Protein AF-A0A1Z5LDI5-F1 (afdb_monomer_lite)

Organism: Ornithodoros moubata (NCBI:txid6938)

InterPro domains:
  IPR000851 Small ribosomal subunit protein uS5 [PTHR13718] (1-140)
  IPR005324 Small ribosomal subunit protein uS5, C-terminal [PF03719] (77-150)
  IPR005711 Small ribosomal subunit protein uS5, eukaryota_archaea [TIGR01020] (2-152)
  IPR013810 Small ribosomal subunit protein uS5, N-terminal [PF00333] (1-57)
  IPR013810 Small ribosomal subunit protein uS5, N-terminal [PS50881] (1-56)
  IPR014721 Small ribosomal subunit protein uS5 domain 2-type fold, subgroup [G3DSA:3.30.230.10] (56-149)
  IPR018192 Small ribosomal subunit protein uS5, N-terminal, conserved site [PS00585] (10-42)
  IPR020568 Ribosomal protein uS5 domain 2-type superfamily [SSF54211] (69-149)

Foldseek 3Di:
DKDWDADPVGIQIKDKDWDWAADLAFKIFIFIAIDRDPVVNVVRRVVRRVVRIAGFDFAAPDDGPDDRAAQNAWFWFFFDFKIKTKHTDHPPQADQDDPLLSVRCSRRNRGDIDMDMDGDVVPSVRVNRRSVRRRNCSVVDDDPVNPDDDDDDDDPCRVCVVVVVVVVVVVVVVVVVVVVVVVPQDDPDDDDDDDDDDPDDDDDDDDDDDDDDDDDDDDDDDDDDDD

Sequence (227 aa):
MPVQKQTRAGQRTRFKAFVAIGDFNGHVGLGVKCSKEVATAIRGAIILAKLSVIPVRRGYWGNKIGKPHTVPCKVTGKCGSVLVRLIPAPRGTGIVSAPVPKKLLHMAGIEDCYTSARGSTCTLGNFAKATYLAIQQTYSYLTPDLWKERELIKSPYQEFTDYLMNAHRRATWLLGQQDRQASHCAVQGDRLVWLRWTRRFSWRFRTCPRSWTGPSSWSRQGTWQGS

pLDDT: mean 80.86, std 25.62, range [23.88, 98.19]

Radius of gyration: 31.7 Å; chains: 1; bounding box: 55×49×100 Å

Secondary structure (DSSP, 8-state):
-EEEEEETTEEEEEEEEEEEEE-SSSEEEEEEEEESSHHHHHHHHHHHHHHTEEE---B-SSS--SS--B-SS-EEEEETTEEEEEEE--TT--EES-HHHHHHHHHTT---EEEEEES-TT-HHHHHHHHHHHHHHHHHS--GGG-S----PPPHHHHTHHHHHHHHHHHHHHHHHHHHHHS-----SS-------------------------------------

Structure (mmCIF, N/CA/C/O backbone):
data_AF-A0A1Z5LDI5-F1
#
_entry.id   AF-A0A1Z5LDI5-F1
#
loop_
_atom_site.group_PDB
_atom_site.id
_atom_site.type_symbol
_atom_site.label_atom_id
_atom_site.label_alt_id
_atom_site.label_comp_id
_atom_site.label_asym_id
_atom_site.label_entity_id
_atom_site.label_seq_id
_atom_site.pdbx_PDB_ins_code
_atom_site.Cartn_x
_atom_site.Cartn_y
_atom_site.Cartn_z
_atom_site.occupancy
_atom_site.B_iso_or_equiv
_atom_site.auth_seq_id
_atom_site.auth_comp_id
_atom_site.auth_asym_id
_atom_site.auth_atom_id
_atom_site.pdbx_PDB_model_num
ATOM 1 N N . MET A 1 1 ? 13.748 1.366 -11.896 1.00 90.81 1 MET A N 1
ATOM 2 C CA . MET A 1 1 ? 15.098 0.781 -12.041 1.00 90.81 1 MET A CA 1
ATOM 3 C C . MET A 1 1 ? 15.253 0.148 -13.416 1.00 90.81 1 MET A C 1
ATOM 5 O O . MET A 1 1 ? 14.346 -0.585 -13.818 1.00 90.81 1 MET A O 1
ATOM 9 N N . PRO A 1 2 ? 16.335 0.443 -14.154 1.00 94.75 2 PRO A N 1
ATOM 10 C CA . PRO A 1 2 ? 16.662 -0.285 -15.373 1.00 94.75 2 PRO A CA 1
ATOM 11 C C . PRO A 1 2 ? 17.075 -1.720 -15.017 1.00 94.75 2 PRO A C 1
ATOM 13 O O . PRO A 1 2 ? 17.753 -1.954 -14.022 1.00 94.75 2 PRO A O 1
ATOM 16 N N . VAL A 1 3 ? 16.629 -2.686 -15.808 1.00 96.25 3 VAL A N 1
ATOM 17 C CA . VAL A 1 3 ? 16.997 -4.101 -15.705 1.00 96.25 3 VAL A CA 1
ATOM 18 C C . VAL A 1 3 ? 17.483 -4.528 -17.081 1.00 96.25 3 VAL A C 1
ATOM 20 O O . VAL A 1 3 ? 16.794 -4.285 -18.075 1.00 96.25 3 VAL A O 1
ATOM 23 N N . GLN A 1 4 ? 18.657 -5.147 -17.147 1.00 96.44 4 GLN A N 1
ATOM 24 C CA . GLN A 1 4 ? 19.299 -5.525 -18.405 1.00 96.44 4 GLN A CA 1
ATOM 25 C C . GLN A 1 4 ? 19.389 -7.047 -18.515 1.00 96.44 4 GLN A C 1
ATOM 27 O O . GLN A 1 4 ? 19.572 -7.737 -17.513 1.00 96.44 4 GLN A O 1
ATOM 32 N N . LYS A 1 5 ? 19.210 -7.573 -19.728 1.00 96.31 5 LYS A N 1
ATOM 33 C CA . LYS A 1 5 ? 19.445 -8.981 -20.058 1.00 96.31 5 LYS A CA 1
ATOM 34 C C . LYS A 1 5 ? 20.444 -9.048 -21.207 1.00 96.31 5 LYS A C 1
ATOM 36 O O . LYS A 1 5 ? 20.165 -8.493 -22.270 1.00 96.31 5 LYS A O 1
ATOM 41 N N . GLN A 1 6 ? 21.530 -9.792 -21.014 1.00 97.25 6 GLN A N 1
ATOM 42 C CA . GLN A 1 6 ? 22.513 -10.026 -22.066 1.00 97.25 6 GLN A CA 1
ATOM 43 C C . GLN A 1 6 ? 21.947 -10.964 -23.140 1.00 97.25 6 GLN A C 1
ATOM 45 O O . GLN A 1 6 ? 21.305 -11.973 -22.835 1.00 97.25 6 GLN A O 1
ATOM 50 N N . THR A 1 7 ? 22.163 -10.612 -24.405 1.00 96.88 7 THR A N 1
ATOM 51 C CA . THR A 1 7 ? 21.794 -11.412 -25.580 1.00 96.88 7 THR A CA 1
ATOM 52 C C . THR A 1 7 ? 22.981 -11.521 -26.538 1.00 96.88 7 THR A C 1
ATOM 54 O O . THR A 1 7 ? 23.971 -10.813 -26.372 1.00 96.88 7 THR A O 1
ATOM 57 N N . ARG A 1 8 ? 22.888 -12.386 -27.561 1.00 96.06 8 ARG A N 1
ATOM 58 C CA . ARG A 1 8 ? 23.931 -12.491 -28.602 1.00 96.06 8 ARG A CA 1
ATOM 59 C C . ARG A 1 8 ? 24.168 -11.164 -29.337 1.00 96.06 8 ARG A C 1
ATOM 61 O O . ARG A 1 8 ? 25.295 -10.886 -29.708 1.00 96.06 8 ARG A O 1
ATOM 68 N N . ALA A 1 9 ? 23.130 -10.339 -29.489 1.00 94.69 9 ALA A N 1
ATOM 69 C CA . ALA A 1 9 ? 23.194 -9.026 -30.135 1.00 94.69 9 ALA A CA 1
ATOM 70 C C . ALA A 1 9 ? 23.397 -7.866 -29.130 1.00 94.69 9 ALA A C 1
ATOM 72 O O . ALA A 1 9 ? 22.961 -6.746 -29.377 1.00 94.69 9 ALA A O 1
ATOM 73 N N . GLY A 1 10 ? 24.006 -8.137 -27.968 1.00 95.50 10 GLY A N 1
ATOM 74 C CA . GLY A 1 10 ? 24.274 -7.141 -26.925 1.00 95.50 10 GLY A CA 1
ATOM 75 C C . GLY A 1 10 ? 23.227 -7.085 -25.807 1.00 95.50 10 GLY A C 1
ATOM 76 O O . GLY A 1 10 ? 22.448 -8.022 -25.595 1.00 95.50 10 GLY A O 1
ATOM 77 N N . GLN A 1 11 ? 23.223 -5.983 -25.054 1.00 95.25 11 GLN A N 1
ATOM 78 C CA . GLN A 1 11 ? 22.377 -5.808 -23.869 1.00 95.25 11 GLN A CA 1
ATOM 79 C C . GLN A 1 11 ? 20.968 -5.338 -24.240 1.00 95.25 11 GLN A C 1
ATOM 81 O O . GLN A 1 11 ? 20.778 -4.300 -24.871 1.00 95.25 11 GLN A O 1
ATOM 86 N N . ARG A 1 12 ? 19.946 -6.060 -23.770 1.00 95.06 12 ARG A N 1
ATOM 87 C CA . ARG A 1 12 ? 18.541 -5.650 -23.887 1.00 95.06 12 ARG A CA 1
ATOM 88 C C . ARG A 1 12 ? 18.052 -5.058 -22.573 1.00 95.06 12 ARG A C 1
ATOM 90 O O . ARG A 1 12 ? 17.882 -5.779 -21.587 1.00 95.06 12 ARG A O 1
ATOM 97 N N . THR A 1 13 ? 17.755 -3.764 -22.572 1.00 96.38 13 THR A N 1
ATOM 98 C CA . THR A 1 13 ? 17.297 -3.038 -21.383 1.00 96.38 13 THR A CA 1
ATOM 99 C C . THR A 1 13 ? 15.768 -2.975 -21.299 1.00 96.38 13 THR A C 1
ATOM 101 O O . THR A 1 13 ? 15.044 -2.994 -22.298 1.00 96.38 13 THR A O 1
ATOM 104 N N . ARG A 1 14 ? 15.249 -2.972 -20.070 1.00 97.38 14 ARG A N 1
ATOM 105 C CA . ARG A 1 14 ? 13.841 -2.726 -19.731 1.00 97.38 14 ARG A CA 1
ATOM 106 C C . ARG A 1 14 ? 13.769 -1.885 -18.467 1.00 97.38 14 ARG A C 1
ATOM 108 O O . ARG A 1 14 ? 14.666 -1.942 -17.630 1.00 97.38 14 ARG A O 1
ATOM 115 N N . PHE A 1 15 ? 12.667 -1.176 -18.273 1.00 97.56 15 PHE A N 1
ATOM 116 C CA . PHE A 1 15 ? 12.431 -0.389 -17.069 1.00 97.56 15 PHE A CA 1
ATOM 117 C C . PHE A 1 15 ? 11.412 -1.071 -16.174 1.00 97.56 15 PHE A C 1
ATOM 119 O O . PHE A 1 15 ? 10.307 -1.398 -16.605 1.00 97.56 15 PHE A O 1
ATOM 126 N N . LYS A 1 16 ? 11.790 -1.270 -14.910 1.00 97.50 16 LYS A N 1
ATOM 127 C CA . LYS A 1 16 ? 10.906 -1.729 -13.841 1.00 97.50 16 LYS A CA 1
ATOM 128 C C . LYS A 1 16 ? 10.458 -0.541 -12.999 1.00 97.50 16 LYS A C 1
ATOM 130 O O . LYS A 1 16 ? 11.297 0.137 -12.395 1.00 97.50 16 LYS A O 1
ATOM 135 N N . ALA A 1 17 ? 9.153 -0.316 -12.954 1.00 97.50 17 ALA A N 1
ATOM 136 C CA . ALA A 1 17 ? 8.502 0.694 -12.134 1.00 97.50 17 ALA A CA 1
ATOM 137 C C . ALA A 1 17 ? 7.871 0.041 -10.897 1.00 97.50 17 ALA A C 1
ATOM 139 O O . ALA A 1 17 ? 7.283 -1.040 -10.990 1.00 97.50 17 ALA A O 1
ATOM 140 N N . PHE A 1 18 ? 8.006 0.712 -9.755 1.00 97.00 18 PHE A N 1
ATOM 141 C CA . PHE A 1 18 ? 7.285 0.416 -8.522 1.00 97.00 18 PHE A CA 1
ATOM 142 C C . PHE A 1 18 ? 6.366 1.599 -8.260 1.00 97.00 18 PHE A C 1
ATOM 144 O O . PHE A 1 18 ? 6.835 2.736 -8.235 1.00 97.00 18 PHE A O 1
ATOM 151 N N . VAL A 1 19 ? 5.077 1.334 -8.102 1.00 97.31 19 VAL A N 1
ATOM 152 C CA . VAL A 1 19 ? 4.070 2.357 -7.835 1.00 97.31 19 VAL A CA 1
ATOM 153 C C . VAL A 1 19 ? 3.283 1.919 -6.619 1.00 97.31 19 VAL A C 1
ATOM 155 O O . VAL A 1 19 ? 2.874 0.764 -6.523 1.00 97.31 19 VAL A O 1
ATOM 158 N N . ALA A 1 20 ? 3.087 2.845 -5.698 1.00 96.75 20 ALA A N 1
ATOM 159 C CA . ALA A 1 20 ? 2.221 2.663 -4.556 1.00 96.75 20 ALA A CA 1
ATOM 160 C C . ALA A 1 20 ? 1.070 3.669 -4.653 1.00 96.75 20 ALA A C 1
ATOM 162 O O . ALA A 1 20 ? 1.270 4.787 -5.127 1.00 96.75 20 ALA A O 1
ATOM 163 N N . ILE A 1 21 ? -0.125 3.235 -4.270 1.00 97.06 21 ILE A N 1
ATOM 164 C CA . ILE A 1 21 ? -1.372 4.006 -4.325 1.00 97.06 21 ILE A CA 1
ATOM 165 C C . ILE A 1 21 ? -2.033 3.888 -2.955 1.00 97.06 21 ILE A C 1
ATOM 167 O O . ILE A 1 21 ? -1.973 2.820 -2.352 1.00 97.06 21 ILE A O 1
ATOM 171 N N . GLY A 1 22 ? -2.678 4.946 -2.474 1.00 96.06 22 GLY A N 1
ATOM 172 C CA . GLY A 1 22 ? -3.541 4.876 -1.299 1.00 96.06 22 GLY A CA 1
ATOM 173 C C . GLY A 1 22 ? -4.408 6.117 -1.149 1.00 96.06 22 GLY A C 1
ATOM 174 O O . GLY A 1 22 ? -4.191 7.114 -1.839 1.00 96.06 22 GLY A O 1
ATOM 175 N N . ASP A 1 23 ? -5.406 6.019 -0.277 1.00 94.44 23 ASP A N 1
ATOM 176 C CA . ASP A 1 23 ? -6.448 7.026 -0.043 1.00 94.44 23 ASP A CA 1
ATOM 177 C C . ASP A 1 23 ? -6.285 7.774 1.292 1.00 94.44 23 ASP A C 1
ATOM 179 O O . ASP A 1 23 ? -7.162 8.541 1.680 1.00 94.44 23 ASP A O 1
ATOM 183 N N . PHE A 1 24 ? -5.177 7.542 2.010 1.00 94.81 24 PHE A N 1
ATOM 184 C CA . PHE A 1 24 ? -4.916 8.042 3.369 1.00 94.81 24 PHE A CA 1
ATOM 185 C C . PHE A 1 24 ? -5.973 7.622 4.407 1.00 94.81 24 PHE A C 1
ATOM 187 O O . PHE A 1 24 ? -5.957 8.113 5.536 1.00 94.81 24 PHE A O 1
ATOM 194 N N . ASN A 1 25 ? -6.875 6.697 4.070 1.00 93.75 25 ASN A N 1
ATOM 195 C CA . ASN A 1 25 ? -7.985 6.288 4.924 1.00 93.75 25 ASN A CA 1
ATOM 196 C C . ASN A 1 25 ? -8.125 4.763 5.018 1.00 93.75 25 ASN A C 1
ATOM 198 O O . ASN A 1 25 ? -9.222 4.227 5.156 1.00 93.75 25 ASN A O 1
ATOM 202 N N . GLY A 1 26 ? -6.998 4.056 5.011 1.00 93.31 26 GLY A N 1
ATOM 203 C CA . GLY A 1 26 ? -6.976 2.618 5.239 1.00 93.31 26 GLY A CA 1
ATOM 204 C C . GLY A 1 26 ? -6.994 1.764 3.976 1.00 93.31 26 GLY A C 1
ATOM 205 O O . GLY A 1 26 ? -7.251 0.573 4.096 1.00 93.31 26 GLY A O 1
ATOM 206 N N . HIS A 1 27 ? -6.683 2.298 2.794 1.00 96.56 27 HIS A N 1
ATOM 207 C CA . HIS A 1 27 ? -6.490 1.489 1.588 1.00 96.56 27 HIS A CA 1
ATOM 208 C C . HIS A 1 27 ? -5.117 1.738 0.969 1.00 96.56 27 HIS A C 1
ATOM 210 O O . HIS A 1 27 ? -4.727 2.878 0.718 1.00 96.56 27 HIS A O 1
ATOM 216 N N . VAL A 1 28 ? -4.379 0.659 0.684 1.00 97.50 28 VAL A N 1
ATOM 217 C CA . VAL A 1 28 ? -3.071 0.734 0.013 1.00 97.50 28 VAL A CA 1
ATOM 218 C C . VAL A 1 28 ? -2.942 -0.331 -1.057 1.00 97.50 28 VAL A C 1
ATOM 220 O O . VAL A 1 28 ? -3.225 -1.500 -0.822 1.00 97.50 28 VAL A O 1
ATOM 223 N N . GLY A 1 29 ? -2.429 0.065 -2.215 1.00 97.38 29 GLY A N 1
ATOM 224 C CA . GLY A 1 29 ? -2.022 -0.821 -3.296 1.00 97.38 29 GLY A CA 1
ATOM 225 C C . GLY A 1 29 ? -0.534 -0.693 -3.606 1.00 97.38 29 GLY A C 1
ATOM 226 O O . GLY A 1 29 ? 0.038 0.397 -3.545 1.00 97.38 29 GLY A O 1
ATOM 227 N N . LEU A 1 30 ? 0.097 -1.808 -3.980 1.00 97.69 30 LEU A N 1
ATOM 228 C CA . LEU A 1 30 ? 1.474 -1.841 -4.476 1.00 97.69 30 LEU A CA 1
ATOM 229 C C . LEU A 1 30 ? 1.518 -2.575 -5.817 1.00 97.69 30 LEU A C 1
ATOM 231 O O . LEU A 1 30 ? 1.166 -3.749 -5.921 1.00 97.69 30 LEU A O 1
ATOM 235 N N . GLY A 1 31 ? 1.999 -1.884 -6.845 1.00 97.38 31 GLY A N 1
ATOM 236 C CA . GLY A 1 31 ? 2.103 -2.382 -8.209 1.00 97.38 31 GLY A CA 1
ATOM 237 C C . GLY A 1 31 ? 3.542 -2.377 -8.698 1.00 97.38 31 GLY A C 1
ATOM 238 O O . GLY A 1 31 ? 4.313 -1.445 -8.456 1.00 97.38 31 GLY A O 1
ATOM 239 N N . VAL A 1 32 ? 3.916 -3.432 -9.418 1.00 97.56 32 VAL A N 1
ATOM 240 C CA . VAL A 1 32 ? 5.247 -3.564 -10.012 1.00 97.56 32 VAL A CA 1
ATOM 241 C C . VAL A 1 32 ? 5.107 -4.032 -11.445 1.00 97.56 32 VAL A C 1
ATOM 243 O O . VAL A 1 32 ? 4.558 -5.102 -11.699 1.00 97.56 32 VAL A O 1
ATOM 246 N N . LYS A 1 33 ? 5.645 -3.260 -12.388 1.00 97.94 33 LYS A N 1
ATOM 247 C CA . LYS A 1 33 ? 5.596 -3.608 -13.810 1.00 97.94 33 LYS A CA 1
ATOM 248 C C . LYS A 1 33 ? 6.928 -3.338 -14.491 1.00 97.94 33 LYS A C 1
ATOM 250 O O . LYS A 1 33 ? 7.608 -2.365 -14.180 1.00 97.94 33 LYS A O 1
ATOM 255 N N . CYS A 1 34 ? 7.280 -4.208 -15.433 1.00 97.00 34 CYS A N 1
ATOM 256 C CA . CYS A 1 34 ? 8.425 -4.037 -16.320 1.00 97.00 34 CYS A CA 1
ATOM 257 C C . CYS A 1 34 ? 7.953 -3.868 -17.764 1.00 97.00 34 CY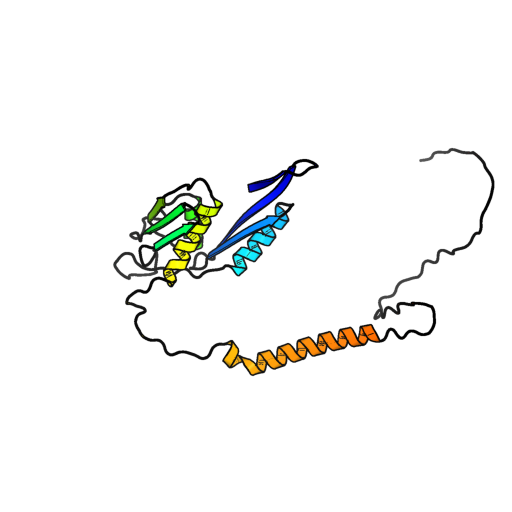S A C 1
ATOM 259 O O . CYS A 1 34 ? 7.209 -4.724 -18.250 1.00 97.00 34 CYS A O 1
ATOM 261 N N . SER A 1 35 ? 8.449 -2.839 -18.451 1.00 97.31 35 SER A 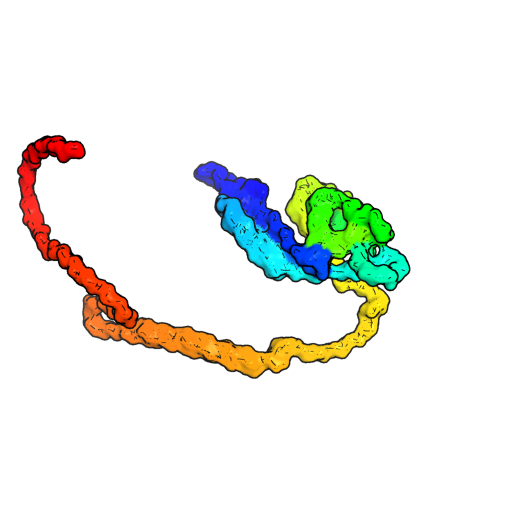N 1
ATOM 262 C CA . SER A 1 35 ? 8.181 -2.575 -19.874 1.00 97.31 35 SER A CA 1
ATOM 263 C C . SER A 1 35 ? 9.445 -2.075 -20.587 1.00 97.31 35 SER A C 1
ATOM 265 O O . SER A 1 35 ? 10.468 -1.836 -19.944 1.00 97.31 35 SER A O 1
ATOM 267 N N . LYS A 1 36 ? 9.412 -1.968 -21.925 1.00 96.12 36 LYS A N 1
ATOM 268 C CA . LYS A 1 36 ? 10.526 -1.398 -22.712 1.00 96.12 36 LYS A CA 1
ATOM 269 C C . LYS A 1 36 ? 10.661 0.112 -22.497 1.00 96.12 36 LYS A C 1
ATOM 271 O O . LYS A 1 36 ? 11.771 0.608 -22.395 1.00 96.12 36 LYS A O 1
ATOM 276 N N . GLU A 1 37 ? 9.534 0.806 -22.373 1.00 96.50 37 GLU A N 1
ATOM 277 C CA . GLU A 1 37 ? 9.466 2.249 -22.139 1.00 96.50 37 GLU A CA 1
ATOM 278 C C . GLU A 1 37 ? 9.045 2.552 -20.698 1.00 96.50 37 GLU A C 1
ATOM 280 O O . GLU A 1 37 ? 8.310 1.785 -20.068 1.00 96.50 37 GLU A O 1
ATOM 285 N N . VAL A 1 38 ? 9.475 3.703 -20.180 1.00 97.56 38 VAL A N 1
ATOM 286 C CA . VAL A 1 38 ? 9.178 4.121 -18.802 1.00 97.56 38 VAL A CA 1
ATOM 287 C C . VAL A 1 38 ? 7.695 4.458 -18.629 1.00 97.56 38 VAL A C 1
ATOM 289 O O . VAL A 1 38 ? 7.063 3.979 -17.688 1.00 97.56 38 VAL A O 1
ATOM 292 N N . ALA A 1 39 ? 7.109 5.220 -19.559 1.00 97.31 39 ALA A N 1
ATOM 293 C CA . ALA A 1 39 ? 5.711 5.647 -19.472 1.00 97.31 39 ALA A CA 1
ATOM 294 C C . ALA A 1 39 ? 4.742 4.452 -19.446 1.00 97.31 39 ALA A C 1
ATOM 296 O O . ALA A 1 39 ? 3.822 4.403 -18.627 1.00 97.31 39 ALA A O 1
ATOM 297 N N . THR A 1 40 ? 4.977 3.444 -20.292 1.00 97.56 40 THR A N 1
ATOM 298 C CA . THR A 1 40 ? 4.163 2.219 -20.316 1.00 97.56 40 THR A CA 1
ATOM 299 C C . THR A 1 40 ? 4.358 1.369 -19.059 1.00 97.56 40 THR A C 1
ATOM 301 O O . THR A 1 40 ? 3.395 0.772 -18.575 1.00 97.56 40 THR A O 1
ATOM 304 N N . ALA A 1 41 ? 5.567 1.334 -18.481 1.00 97.94 41 ALA A N 1
ATOM 305 C CA . ALA A 1 41 ? 5.812 0.666 -17.201 1.00 97.94 41 ALA A CA 1
ATOM 306 C C . ALA A 1 41 ? 5.029 1.327 -16.056 1.00 97.94 41 ALA A C 1
ATOM 308 O O . ALA A 1 41 ? 4.413 0.619 -15.263 1.00 97.94 41 ALA A O 1
ATOM 309 N N . ILE A 1 42 ? 5.010 2.663 -15.987 1.00 97.94 42 ILE A N 1
ATOM 310 C CA . ILE A 1 42 ? 4.292 3.408 -14.941 1.00 97.94 42 ILE A CA 1
ATOM 311 C C . ILE A 1 42 ? 2.781 3.205 -15.072 1.00 97.94 42 ILE A C 1
ATOM 313 O O . ILE A 1 42 ? 2.140 2.816 -14.099 1.00 97.94 42 ILE A O 1
ATOM 317 N N . ARG A 1 43 ? 2.212 3.383 -16.274 1.00 97.94 43 ARG A N 1
ATOM 318 C CA . ARG A 1 43 ? 0.772 3.171 -16.518 1.00 97.94 43 ARG A CA 1
ATOM 319 C C . ARG A 1 43 ? 0.338 1.755 -16.132 1.00 97.94 43 ARG A C 1
ATOM 321 O O . ARG A 1 43 ? -0.643 1.585 -15.414 1.00 97.94 43 ARG A O 1
ATOM 328 N N . GLY A 1 44 ? 1.108 0.744 -16.537 1.00 97.81 44 GLY A N 1
ATOM 329 C CA . GLY A 1 44 ? 0.836 -0.644 -16.164 1.00 97.81 44 GLY A CA 1
ATOM 330 C C . GLY A 1 44 ? 0.998 -0.911 -14.663 1.00 97.81 44 GLY A C 1
ATOM 331 O O . GLY A 1 44 ? 0.214 -1.662 -14.091 1.00 97.81 44 GLY A O 1
ATOM 332 N N . ALA A 1 45 ? 1.977 -0.283 -14.005 1.00 98.06 45 ALA A N 1
ATOM 333 C CA . ALA A 1 45 ? 2.161 -0.407 -12.561 1.00 98.06 45 ALA A CA 1
ATOM 334 C C . ALA A 1 45 ? 1.016 0.245 -11.769 1.00 98.06 45 ALA A C 1
ATOM 336 O O . ALA A 1 45 ? 0.608 -0.320 -10.761 1.00 98.06 45 ALA A O 1
ATOM 337 N N . ILE A 1 46 ? 0.459 1.369 -12.239 1.00 98.19 46 ILE A N 1
ATOM 338 C CA . ILE A 1 46 ? -0.725 2.006 -11.639 1.00 98.19 46 ILE A CA 1
ATOM 339 C C . ILE A 1 46 ? -1.930 1.063 -11.704 1.00 98.19 46 ILE A C 1
ATOM 341 O O . ILE A 1 46 ? -2.604 0.869 -10.698 1.00 98.19 46 ILE A O 1
ATOM 345 N N . ILE A 1 47 ? -2.189 0.449 -12.863 1.00 98.12 47 ILE A N 1
ATOM 346 C CA . ILE A 1 47 ? -3.303 -0.501 -13.025 1.00 98.12 47 ILE A CA 1
ATOM 347 C C . ILE A 1 47 ? -3.125 -1.690 -12.077 1.00 98.12 47 ILE A C 1
ATOM 349 O O . ILE A 1 47 ? -4.047 -2.030 -11.343 1.00 98.12 47 ILE A O 1
ATOM 353 N N . LEU A 1 48 ? -1.924 -2.277 -12.027 1.00 97.75 48 LEU A N 1
ATOM 354 C CA . LEU A 1 48 ? -1.642 -3.385 -11.111 1.00 97.75 48 LEU A CA 1
ATOM 355 C C . LEU A 1 48 ? -1.790 -2.985 -9.640 1.00 97.75 48 LEU A C 1
ATOM 357 O O . LEU A 1 48 ? -2.328 -3.768 -8.871 1.00 97.75 48 LEU A O 1
ATOM 361 N N . ALA A 1 49 ? -1.358 -1.780 -9.258 1.00 97.62 49 ALA A N 1
ATOM 362 C CA . ALA A 1 49 ? -1.518 -1.276 -7.896 1.00 97.62 49 ALA A CA 1
ATOM 363 C C . ALA A 1 49 ? -2.995 -1.088 -7.516 1.00 97.62 49 ALA A C 1
ATOM 365 O O . ALA A 1 49 ? -3.359 -1.358 -6.379 1.00 97.62 49 ALA A O 1
ATOM 366 N N . LYS A 1 50 ? -3.849 -0.660 -8.458 1.00 97.31 50 LYS A N 1
ATOM 367 C CA . LYS A 1 50 ? -5.302 -0.554 -8.239 1.00 97.31 50 LYS A CA 1
ATOM 368 C C . LYS A 1 50 ? -5.968 -1.921 -8.071 1.00 97.31 50 LYS A C 1
ATOM 370 O O . LYS A 1 50 ? -6.892 -2.048 -7.280 1.00 97.31 50 LYS A O 1
ATOM 375 N N . LEU A 1 51 ? -5.498 -2.934 -8.799 1.00 97.12 51 LEU A N 1
ATOM 376 C CA . LEU A 1 51 ? -5.995 -4.307 -8.664 1.00 97.12 51 LEU A CA 1
ATOM 377 C C . LEU A 1 51 ? -5.556 -4.956 -7.342 1.00 97.12 51 LEU A C 1
ATOM 379 O O . LEU A 1 51 ? -6.264 -5.808 -6.820 1.00 97.12 51 LEU A O 1
ATOM 383 N N . SER A 1 52 ? -4.403 -4.557 -6.799 1.00 96.00 52 SER A N 1
ATOM 384 C CA . SER A 1 52 ? -3.839 -5.076 -5.549 1.00 96.00 52 SER A CA 1
ATOM 385 C C . SER A 1 52 ? -4.098 -4.163 -4.343 1.00 96.00 52 SER A C 1
ATOM 387 O O . SER A 1 52 ? -3.252 -4.042 -3.458 1.00 96.00 52 SER A O 1
ATOM 389 N N . VAL A 1 53 ? -5.242 -3.483 -4.276 1.00 96.44 53 VAL A N 1
ATOM 390 C CA . VAL A 1 53 ? -5.576 -2.684 -3.088 1.00 96.44 53 VAL A CA 1
ATOM 391 C C . VAL A 1 53 ? -5.953 -3.604 -1.930 1.00 96.44 53 VAL A C 1
ATOM 393 O O . VAL A 1 53 ? -6.778 -4.503 -2.071 1.00 96.44 53 VAL A O 1
ATOM 396 N N . ILE A 1 54 ? -5.334 -3.366 -0.778 1.00 96.12 54 ILE A N 1
ATOM 397 C CA . ILE A 1 54 ? -5.564 -4.090 0.468 1.00 96.12 54 ILE A CA 1
ATOM 398 C C . ILE A 1 54 ? -6.114 -3.112 1.511 1.00 96.12 54 ILE A C 1
ATOM 400 O O . ILE A 1 54 ? -5.598 -1.992 1.620 1.00 96.12 54 ILE A O 1
ATOM 404 N N . PRO A 1 55 ? -7.132 -3.520 2.290 1.00 96.19 55 PRO A N 1
ATOM 405 C CA . PRO A 1 55 ? -7.595 -2.739 3.424 1.00 96.19 55 PRO A CA 1
ATOM 406 C C . PRO A 1 55 ? -6.576 -2.808 4.569 1.00 96.19 55 PRO A C 1
ATOM 408 O O . PRO A 1 55 ? -5.958 -3.841 4.824 1.00 96.19 55 PRO A O 1
ATOM 411 N N . VAL A 1 56 ? -6.418 -1.712 5.301 1.00 96.25 56 VAL A N 1
ATOM 412 C CA . VAL A 1 56 ? -5.484 -1.572 6.420 1.00 96.25 56 VAL A CA 1
ATOM 413 C C . VAL A 1 56 ? -6.245 -1.385 7.718 1.00 96.25 56 VAL A C 1
ATOM 415 O O . VAL A 1 56 ? -6.987 -0.417 7.889 1.00 96.25 56 VAL A O 1
ATOM 418 N N . ARG A 1 57 ? -6.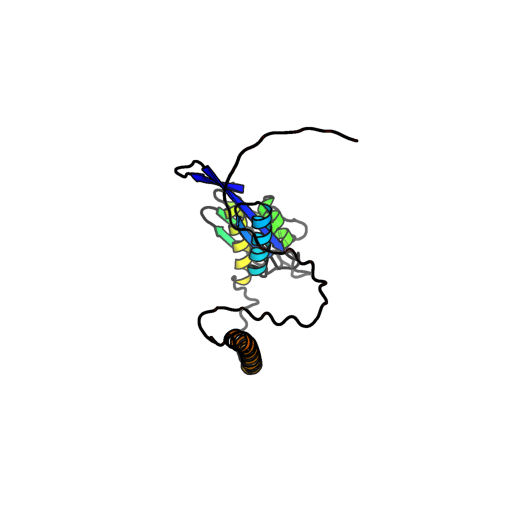041 -2.305 8.664 1.00 95.25 57 ARG A N 1
ATOM 419 C CA . ARG A 1 57 ? -6.680 -2.207 9.971 1.00 95.25 57 ARG A CA 1
ATOM 420 C C . ARG A 1 57 ? -5.869 -1.254 10.836 1.00 95.25 57 ARG A C 1
ATOM 422 O O . ARG A 1 57 ? -4.714 -1.529 11.156 1.00 95.25 57 ARG A O 1
ATOM 429 N N . ARG A 1 58 ? -6.493 -0.149 11.237 1.00 95.00 58 ARG A N 1
ATOM 430 C CA . ARG A 1 58 ? -5.948 0.794 12.221 1.00 95.00 58 ARG A CA 1
ATOM 431 C C . ARG A 1 58 ? -6.503 0.482 13.608 1.00 95.00 58 ARG A C 1
ATOM 433 O O . ARG A 1 58 ? -7.569 -0.114 13.746 1.00 95.00 58 ARG A O 1
ATOM 440 N N . GLY A 1 59 ? -5.767 0.874 14.633 1.00 93.69 59 GLY A N 1
ATOM 441 C CA . GLY A 1 59 ? -6.082 0.650 16.032 1.00 93.69 59 GLY A CA 1
ATOM 442 C C . GLY A 1 59 ? -5.515 1.746 16.927 1.00 93.69 59 GLY A C 1
ATOM 443 O O . GLY A 1 59 ? -5.126 2.824 16.471 1.00 93.69 59 GLY A O 1
ATOM 444 N N . TYR A 1 60 ? -5.486 1.441 18.218 1.00 94.62 60 TYR A N 1
ATOM 445 C CA . TYR A 1 60 ? -5.013 2.324 19.277 1.00 94.62 60 TYR A CA 1
ATOM 446 C C . TYR A 1 60 ? -3.802 1.691 19.956 1.00 94.62 60 TYR A C 1
ATOM 448 O O . TYR A 1 60 ? -3.672 0.470 19.987 1.00 94.62 60 TYR A O 1
ATOM 456 N N . TRP A 1 61 ? -2.929 2.519 20.523 1.00 92.56 61 TRP A N 1
ATOM 457 C CA . TRP A 1 61 ? -1.801 2.033 21.321 1.00 92.56 61 TRP A CA 1
ATOM 458 C C . TRP A 1 61 ? -2.216 1.636 22.743 1.00 92.56 61 TRP A C 1
ATOM 460 O O . TRP A 1 61 ? -1.720 0.651 23.277 1.00 92.56 61 TRP A O 1
ATOM 470 N N . GLY A 1 62 ? -3.149 2.390 23.329 1.00 90.06 62 GLY A N 1
ATOM 471 C CA . GLY A 1 62 ? -3.673 2.174 24.675 1.00 90.06 62 GLY A CA 1
ATOM 472 C C . GLY A 1 62 ? -5.134 2.6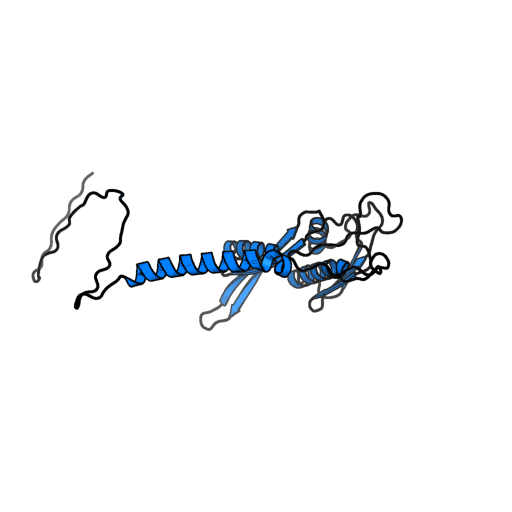01 24.750 1.00 90.06 62 GLY A C 1
ATOM 473 O O . GLY A 1 62 ? -6.011 1.891 24.260 1.00 90.06 62 GLY A O 1
ATOM 474 N N . ASN A 1 63 ? -5.402 3.777 25.323 1.00 89.81 63 ASN A N 1
ATOM 475 C CA . ASN A 1 63 ? -6.775 4.243 25.507 1.00 89.81 63 ASN A CA 1
ATOM 476 C C . ASN A 1 63 ? -7.486 4.512 24.162 1.00 89.81 63 ASN A C 1
ATOM 478 O O . ASN A 1 63 ? -6.925 5.151 23.267 1.00 89.81 63 ASN A O 1
ATOM 482 N N . LYS A 1 64 ? -8.728 4.031 24.018 1.00 87.06 64 LYS A N 1
ATOM 483 C CA . LYS A 1 64 ? -9.499 4.052 22.757 1.00 87.06 64 LYS A CA 1
ATOM 484 C C . LYS A 1 64 ? -10.257 5.374 22.574 1.00 87.06 64 LYS A C 1
ATOM 486 O O . LYS A 1 64 ? -11.474 5.384 22.427 1.00 87.06 64 LYS A O 1
ATOM 491 N N . ILE A 1 65 ? -9.547 6.499 22.628 1.00 89.88 65 ILE A N 1
ATOM 492 C CA . ILE A 1 65 ? -10.150 7.835 22.508 1.00 89.88 65 ILE A CA 1
ATOM 493 C C . ILE A 1 65 ? -9.974 8.353 21.077 1.00 89.88 65 ILE A C 1
ATOM 495 O O . ILE A 1 65 ? -8.860 8.378 20.559 1.00 89.88 65 ILE A O 1
ATOM 499 N N . GLY A 1 66 ? -11.035 8.851 20.443 1.00 90.12 66 GLY A N 1
ATOM 500 C CA . GLY A 1 66 ? -10.966 9.487 19.119 1.00 90.12 66 GLY A CA 1
ATOM 501 C C . GLY A 1 66 ? -10.811 8.493 17.963 1.00 90.12 66 GLY A C 1
ATOM 502 O O . GLY A 1 66 ? -11.338 7.393 18.023 1.00 90.12 66 GLY A O 1
ATOM 503 N N . LYS A 1 67 ? -10.111 8.889 16.891 1.00 91.38 67 LYS A N 1
ATOM 504 C CA . LYS A 1 67 ? -9.917 8.062 15.683 1.00 91.38 67 LYS A CA 1
ATOM 505 C C . LYS A 1 67 ? -8.724 7.101 15.822 1.00 91.38 67 LYS A C 1
ATOM 507 O O . LYS A 1 67 ? -7.742 7.458 16.471 1.00 91.38 67 LYS A O 1
ATOM 512 N N . PRO A 1 68 ? -8.747 5.914 15.198 1.00 94.19 68 PRO A N 1
ATOM 513 C CA . PRO A 1 68 ? -7.610 4.999 15.243 1.00 94.19 68 PRO A CA 1
ATOM 514 C C . PRO A 1 68 ? -6.414 5.581 14.472 1.00 94.19 68 PRO A C 1
ATOM 516 O O . PRO A 1 68 ? -6.539 5.909 13.293 1.00 94.19 68 PRO A O 1
ATOM 519 N N . HIS A 1 69 ? -5.264 5.695 15.138 1.00 94.31 69 HIS A N 1
ATOM 520 C CA . HIS A 1 69 ? -4.075 6.396 14.626 1.00 94.31 69 HIS A CA 1
ATOM 521 C C . HIS A 1 69 ? -2.883 5.469 14.333 1.00 94.31 69 HIS A C 1
ATOM 523 O O . HIS A 1 69 ? -2.015 5.811 13.531 1.00 94.31 69 HIS A O 1
ATOM 529 N N . THR A 1 70 ? -2.833 4.280 14.948 1.00 95.62 70 THR A N 1
ATOM 530 C CA . THR A 1 70 ? -1.688 3.353 14.859 1.00 95.62 70 THR A CA 1
ATOM 531 C C . THR A 1 70 ? -2.101 1.950 14.396 1.00 95.62 70 THR A C 1
ATOM 533 O O . THR A 1 70 ? -3.248 1.712 14.033 1.00 95.62 70 THR A O 1
ATOM 536 N N . VAL A 1 71 ? -1.166 1.001 14.361 1.00 95.31 71 VAL A N 1
ATOM 537 C CA . VAL A 1 71 ? -1.417 -0.413 14.031 1.00 95.31 71 VAL A CA 1
ATOM 538 C C . VAL A 1 71 ? -2.006 -1.131 15.260 1.00 95.31 71 VAL A C 1
ATOM 540 O O . VAL A 1 71 ? -1.559 -0.858 16.365 1.00 95.31 71 VAL A O 1
ATOM 543 N N . PRO A 1 72 ? -2.976 -2.057 15.141 1.00 94.44 72 PRO A N 1
ATOM 544 C CA . PRO A 1 72 ? -3.594 -2.695 16.313 1.00 94.44 72 PRO A CA 1
ATOM 545 C C . PRO A 1 72 ? -2.648 -3.610 17.106 1.00 94.44 72 PRO A C 1
ATOM 547 O O . PRO A 1 72 ? -2.754 -3.712 18.324 1.00 94.44 72 PRO A O 1
ATOM 550 N N . CYS A 1 73 ? -1.733 -4.306 16.431 1.00 94.00 73 CYS A N 1
ATOM 551 C CA . CYS A 1 73 ? -0.817 -5.270 17.042 1.00 94.00 73 CYS A CA 1
ATOM 552 C C . CYS A 1 73 ? 0.561 -5.183 16.382 1.00 94.00 73 CYS A C 1
ATOM 554 O O . CYS A 1 73 ? 0.721 -4.607 15.305 1.00 94.00 73 CYS A O 1
ATOM 556 N N . LYS A 1 74 ? 1.577 -5.781 17.011 1.00 96.56 74 LYS A N 1
ATOM 557 C CA . LYS A 1 74 ? 2.908 -5.893 16.403 1.00 96.56 74 LYS A CA 1
ATOM 558 C C . LYS A 1 74 ? 2.842 -6.897 15.248 1.00 96.56 74 LYS A C 1
ATOM 560 O O . LYS A 1 74 ? 2.662 -8.084 15.496 1.00 96.56 74 LYS A O 1
ATOM 565 N N . VAL A 1 75 ? 3.019 -6.435 14.013 1.00 96.81 75 VAL A N 1
ATOM 566 C CA . VAL A 1 75 ? 2.947 -7.271 12.798 1.00 96.81 75 VAL A CA 1
ATOM 567 C C . VAL A 1 75 ? 4.288 -7.309 12.078 1.00 96.81 75 VAL A C 1
ATOM 569 O O . VAL A 1 75 ? 5.072 -6.360 12.161 1.00 96.81 75 VAL A O 1
ATOM 572 N N . THR A 1 76 ? 4.577 -8.409 11.384 1.00 97.19 76 THR A N 1
ATOM 573 C CA . THR A 1 76 ? 5.875 -8.644 10.734 1.00 97.19 76 THR A CA 1
ATOM 574 C C . THR A 1 76 ? 5.710 -9.178 9.320 1.00 97.19 76 THR A C 1
ATOM 576 O O . THR A 1 76 ? 5.409 -10.353 9.116 1.00 97.19 76 THR A O 1
ATOM 579 N N . GLY A 1 77 ? 6.013 -8.346 8.330 1.00 97.31 77 GLY A N 1
ATOM 580 C CA . GLY A 1 77 ? 6.037 -8.752 6.929 1.00 97.31 77 GLY A CA 1
ATOM 581 C C . GLY A 1 77 ? 7.439 -9.151 6.477 1.00 97.31 77 GLY A C 1
ATOM 582 O O . GLY A 1 77 ? 8.429 -8.517 6.848 1.00 97.31 77 GLY A O 1
ATOM 583 N N . LYS A 1 78 ? 7.531 -10.194 5.648 1.00 96.81 78 LYS A N 1
ATOM 584 C CA . LYS A 1 78 ? 8.796 -10.697 5.095 1.00 96.81 78 LYS A CA 1
ATOM 585 C C . LYS A 1 78 ? 8.727 -10.768 3.575 1.00 96.81 78 LYS A C 1
ATOM 587 O O . LYS A 1 78 ? 7.754 -11.263 3.018 1.00 96.81 78 LYS A O 1
ATOM 592 N N . CYS A 1 79 ? 9.780 -10.318 2.899 1.00 96.75 79 CYS A N 1
ATOM 593 C CA . CYS A 1 79 ? 9.968 -10.523 1.466 1.00 96.75 79 CYS A CA 1
ATOM 594 C C . CYS A 1 79 ? 11.455 -10.767 1.176 1.00 96.75 79 CYS A C 1
ATOM 596 O O . CYS A 1 79 ? 12.298 -9.901 1.417 1.00 96.75 79 CYS A O 1
ATOM 598 N N . GLY A 1 80 ? 11.792 -11.962 0.680 1.00 95.56 80 GLY A N 1
ATOM 599 C CA . GLY A 1 80 ? 13.186 -12.392 0.554 1.00 95.56 80 GLY A CA 1
ATOM 600 C C . GLY A 1 80 ? 13.880 -12.448 1.921 1.00 95.56 80 GLY A C 1
ATOM 601 O O . GLY A 1 80 ? 13.357 -13.047 2.862 1.00 95.56 80 GLY A O 1
ATOM 602 N N . SER A 1 81 ? 15.041 -11.800 2.036 1.00 95.38 81 SER A N 1
ATOM 603 C CA . SER A 1 81 ? 15.784 -11.656 3.298 1.00 95.38 81 SER A CA 1
ATOM 604 C C . SER A 1 81 ? 15.332 -10.468 4.154 1.00 95.38 81 SER A C 1
ATOM 606 O O . SER A 1 81 ? 15.791 -10.333 5.286 1.00 95.38 81 SER A O 1
ATOM 608 N N . VAL A 1 82 ? 14.452 -9.603 3.636 1.00 97.69 82 VAL A N 1
ATOM 609 C CA . VAL A 1 82 ? 14.011 -8.386 4.325 1.00 97.69 82 VAL A CA 1
ATOM 610 C C . VAL A 1 82 ? 12.798 -8.687 5.194 1.00 97.69 82 VAL A C 1
ATOM 612 O O . VAL A 1 82 ? 11.790 -9.204 4.707 1.00 97.69 82 VAL A O 1
ATOM 615 N N . LEU A 1 83 ? 12.889 -8.328 6.471 1.00 97.38 83 LEU A N 1
ATOM 616 C CA . LEU A 1 83 ? 11.809 -8.411 7.446 1.00 97.38 83 LEU A CA 1
ATOM 617 C C . LEU A 1 83 ? 11.516 -7.012 7.975 1.00 97.38 83 LEU A C 1
ATOM 619 O O . LEU A 1 83 ? 12.432 -6.314 8.408 1.00 97.38 83 LEU A O 1
ATOM 623 N N . VAL A 1 84 ? 10.247 -6.611 7.954 1.00 97.88 84 VAL A N 1
ATOM 624 C CA . VAL A 1 84 ? 9.796 -5.335 8.511 1.00 97.88 84 VAL A CA 1
ATOM 625 C C . VAL A 1 84 ? 8.741 -5.579 9.571 1.00 97.88 84 VAL A C 1
ATOM 627 O O . VAL A 1 84 ? 7.711 -6.200 9.313 1.00 97.88 84 VAL A O 1
ATOM 630 N N . ARG A 1 85 ? 9.020 -5.078 10.770 1.00 97.75 85 ARG A N 1
ATOM 631 C CA . ARG A 1 85 ? 8.149 -5.129 11.934 1.00 97.75 85 ARG A CA 1
ATOM 632 C C . ARG A 1 85 ? 7.517 -3.763 12.149 1.00 97.75 85 ARG A C 1
ATOM 634 O O . ARG A 1 85 ? 8.239 -2.779 12.301 1.00 97.75 85 ARG A O 1
ATOM 641 N N . LEU A 1 86 ? 6.191 -3.724 12.189 1.00 97.50 86 LEU A N 1
ATOM 642 C CA . LEU A 1 86 ? 5.422 -2.558 12.608 1.00 97.50 86 LEU A CA 1
ATOM 643 C C . LEU A 1 86 ? 5.066 -2.722 14.081 1.00 97.50 86 LEU A C 1
ATOM 645 O O . LEU A 1 86 ? 4.639 -3.795 14.513 1.00 97.50 86 LEU A O 1
ATOM 649 N N . ILE A 1 87 ? 5.279 -1.668 14.856 1.00 97.06 87 ILE A N 1
ATOM 650 C CA . ILE A 1 87 ? 5.039 -1.626 16.293 1.00 97.06 87 ILE A CA 1
ATOM 651 C C . ILE A 1 87 ? 4.123 -0.424 16.564 1.00 97.06 87 ILE A C 1
ATOM 653 O O . ILE A 1 87 ? 4.369 0.658 16.018 1.00 97.06 87 ILE A O 1
ATOM 657 N N . PRO A 1 88 ? 3.061 -0.598 17.372 1.00 96.62 88 PRO A N 1
ATOM 658 C CA . PRO A 1 88 ? 2.158 0.496 17.694 1.00 96.62 88 PRO A CA 1
ATOM 659 C C . PRO A 1 88 ? 2.863 1.569 18.525 1.00 96.62 88 PRO A C 1
ATOM 661 O O . PRO A 1 88 ? 3.724 1.249 19.349 1.00 96.62 88 PRO A O 1
ATOM 664 N N . ALA A 1 89 ? 2.489 2.827 18.305 1.00 96.56 89 ALA A N 1
ATOM 665 C CA . ALA A 1 89 ? 3.114 3.992 18.925 1.00 96.56 89 ALA A CA 1
ATOM 666 C C . ALA A 1 89 ? 2.069 4.932 19.563 1.00 96.56 89 ALA A C 1
ATOM 668 O O . ALA A 1 89 ? 0.916 4.967 19.107 1.00 96.56 89 ALA A O 1
ATOM 669 N N . PRO A 1 90 ? 2.443 5.692 20.612 1.00 95.25 90 PRO A N 1
ATOM 670 C CA . PRO A 1 90 ? 1.583 6.726 21.179 1.00 95.25 90 PRO A CA 1
ATOM 671 C C . PRO A 1 90 ? 1.264 7.818 20.155 1.00 95.25 90 PRO A C 1
ATOM 673 O O . PRO A 1 90 ? 1.963 7.984 19.154 1.00 95.25 90 PRO A O 1
ATOM 676 N N . ARG A 1 91 ? 0.204 8.581 20.427 1.00 92.81 91 ARG A N 1
ATOM 677 C CA . ARG A 1 91 ? -0.199 9.694 19.566 1.00 92.81 91 ARG A CA 1
ATOM 678 C C . ARG A 1 91 ? 0.864 10.781 19.494 1.00 92.81 91 ARG A C 1
ATOM 680 O O . ARG A 1 91 ? 1.422 11.149 20.523 1.00 92.81 91 ARG A O 1
ATOM 687 N N . GLY A 1 92 ? 1.077 11.319 18.296 1.00 93.06 92 GLY A N 1
ATOM 688 C CA . GLY A 1 92 ? 2.024 12.412 18.059 1.00 93.06 92 GLY A CA 1
ATOM 689 C C . GLY A 1 92 ? 3.478 11.957 17.902 1.00 93.06 92 GLY A C 1
ATOM 690 O O . GLY A 1 92 ? 4.373 12.792 17.824 1.00 93.06 92 GLY A O 1
ATOM 691 N N . THR A 1 93 ? 3.726 10.648 17.821 1.00 93.62 93 THR A N 1
ATOM 692 C CA . THR A 1 93 ? 5.057 10.092 17.524 1.00 93.62 93 THR A CA 1
ATOM 693 C C . THR A 1 93 ? 5.437 10.305 16.054 1.00 93.62 93 THR A C 1
ATOM 695 O O . THR A 1 93 ? 6.613 10.423 15.704 1.00 93.62 93 THR A O 1
ATOM 698 N N . GLY A 1 94 ? 4.440 10.321 15.173 1.00 95.19 94 GLY A N 1
ATOM 699 C CA . GLY A 1 94 ? 4.597 10.234 13.735 1.00 95.19 94 GLY A CA 1
ATOM 700 C C . GLY A 1 94 ? 5.116 8.871 13.267 1.00 95.19 94 GLY A C 1
ATOM 701 O O . GLY A 1 94 ? 5.258 7.895 14.014 1.00 95.19 94 GLY A O 1
ATOM 702 N N . ILE A 1 95 ? 5.429 8.803 11.974 1.00 97.00 95 ILE A N 1
ATOM 703 C CA . ILE A 1 95 ? 5.966 7.596 11.343 1.00 97.00 95 ILE A CA 1
ATOM 704 C C . ILE A 1 95 ? 7.493 7.588 11.463 1.00 97.00 95 ILE A C 1
ATOM 706 O O . ILE A 1 95 ? 8.199 8.264 10.697 1.00 97.00 95 ILE A O 1
ATOM 710 N N . VAL A 1 96 ? 8.004 6.764 12.380 1.00 97.00 96 VAL A N 1
ATOM 711 C CA . VAL A 1 96 ? 9.441 6.530 12.574 1.00 97.00 96 VAL A CA 1
ATOM 712 C C . VAL A 1 96 ? 9.873 5.384 11.666 1.00 97.00 96 VAL A C 1
ATOM 714 O O . VAL A 1 96 ? 9.837 4.203 12.029 1.00 97.00 96 VAL A O 1
ATOM 717 N N . SER A 1 97 ? 10.224 5.733 10.427 1.00 95.69 97 SER A N 1
ATOM 718 C CA . SER A 1 97 ? 10.618 4.767 9.405 1.00 95.69 97 SER A CA 1
ATOM 719 C C . SER A 1 97 ? 11.533 5.351 8.333 1.00 95.69 97 SER A C 1
ATOM 721 O O . SER A 1 97 ? 11.620 6.566 8.151 1.00 95.69 97 SER A O 1
ATOM 723 N N . ALA A 1 98 ? 12.171 4.458 7.575 1.00 95.38 98 ALA A N 1
ATOM 724 C CA . ALA A 1 98 ? 12.900 4.790 6.356 1.00 95.38 98 ALA A CA 1
ATOM 725 C C . ALA A 1 98 ? 11.961 5.427 5.304 1.00 95.38 98 ALA A C 1
ATOM 727 O O . ALA A 1 98 ? 10.754 5.173 5.308 1.00 95.38 98 ALA A O 1
ATOM 728 N N . PRO A 1 99 ? 12.472 6.214 4.342 1.00 95.62 99 PRO A N 1
ATOM 729 C CA . PRO A 1 99 ? 11.624 6.999 3.439 1.00 95.62 99 PRO A CA 1
ATOM 730 C C . PRO A 1 99 ? 10.666 6.158 2.576 1.00 95.62 99 PRO A C 1
ATOM 732 O O . PRO A 1 99 ? 9.571 6.613 2.253 1.00 95.62 99 PRO A O 1
ATOM 735 N N . VAL A 1 100 ? 11.045 4.929 2.212 1.00 95.12 100 VAL A N 1
ATOM 736 C CA . VAL A 1 100 ? 10.217 4.025 1.390 1.00 95.12 100 VAL A CA 1
ATOM 737 C C . VAL A 1 100 ? 8.969 3.538 2.152 1.00 95.12 100 VAL A C 1
ATOM 739 O O . VAL A 1 100 ? 7.860 3.850 1.714 1.00 95.12 100 VAL A O 1
ATOM 742 N N . PRO A 1 101 ? 9.092 2.830 3.294 1.00 96.06 101 PRO A N 1
ATOM 743 C CA . PRO A 1 101 ? 7.950 2.457 4.128 1.00 96.06 101 PRO A CA 1
ATOM 744 C C . PRO A 1 101 ? 7.185 3.652 4.672 1.00 96.06 101 PRO A C 1
ATOM 746 O O . PRO A 1 101 ? 5.968 3.572 4.779 1.00 96.06 101 PRO A O 1
ATOM 749 N N . LYS A 1 102 ? 7.864 4.766 4.975 1.00 96.69 102 LYS A N 1
ATOM 750 C CA . LYS A 1 102 ? 7.208 5.977 5.475 1.00 96.69 102 LYS A CA 1
ATOM 751 C C . LYS A 1 102 ? 6.132 6.474 4.511 1.00 96.69 102 LYS A C 1
ATOM 753 O O . LYS A 1 102 ? 5.019 6.746 4.943 1.00 96.69 102 LYS A O 1
ATOM 758 N N . LYS A 1 103 ? 6.420 6.500 3.203 1.00 96.25 103 LYS A N 1
ATOM 759 C CA . LYS A 1 103 ? 5.425 6.849 2.174 1.00 96.25 103 LYS A CA 1
ATOM 760 C C . LYS A 1 103 ? 4.264 5.851 2.132 1.00 96.25 103 LYS A C 1
ATOM 762 O O . LYS A 1 103 ? 3.116 6.269 2.049 1.00 96.25 103 LYS A O 1
ATOM 767 N N . LEU A 1 104 ? 4.550 4.548 2.212 1.00 96.31 104 LEU A N 1
ATOM 768 C CA . LEU A 1 104 ? 3.521 3.499 2.204 1.00 96.31 104 LEU A CA 1
ATOM 769 C C . LEU A 1 104 ? 2.588 3.574 3.420 1.00 96.31 104 LEU A C 1
ATOM 771 O O . LEU A 1 104 ? 1.376 3.515 3.249 1.00 96.31 104 LEU A O 1
ATOM 775 N N . LEU A 1 105 ? 3.138 3.735 4.624 1.00 96.50 105 LEU A N 1
ATOM 776 C CA . LEU A 1 105 ? 2.368 3.859 5.866 1.00 96.50 105 LEU A CA 1
ATOM 777 C C . LEU A 1 105 ? 1.544 5.150 5.896 1.00 96.50 105 LEU A C 1
ATOM 779 O O . LEU A 1 105 ? 0.398 5.137 6.331 1.00 96.50 105 LEU A O 1
ATOM 783 N N . HIS A 1 106 ? 2.093 6.237 5.356 1.00 95.88 106 HIS A N 1
ATOM 784 C CA . HIS A 1 106 ? 1.366 7.493 5.237 1.00 95.88 106 HIS A CA 1
ATOM 785 C C . HIS A 1 106 ? 0.173 7.363 4.276 1.00 95.88 106 HIS A C 1
ATOM 787 O O . HIS A 1 106 ? -0.932 7.776 4.606 1.00 95.88 106 HIS A O 1
ATOM 793 N N . MET A 1 107 ? 0.355 6.729 3.111 1.00 95.75 107 MET A N 1
ATOM 794 C CA . MET A 1 107 ? -0.756 6.432 2.191 1.00 95.75 107 MET A CA 1
ATOM 795 C C . MET A 1 107 ? -1.782 5.461 2.787 1.00 95.75 107 MET A C 1
ATOM 797 O O . MET A 1 107 ? -2.950 5.523 2.418 1.00 95.75 107 MET A O 1
ATOM 801 N N . ALA A 1 108 ? -1.366 4.605 3.727 1.00 95.56 108 ALA A N 1
ATOM 802 C CA . ALA A 1 108 ? -2.267 3.746 4.492 1.00 95.56 108 ALA A CA 1
ATOM 803 C C . ALA A 1 108 ? -3.160 4.505 5.476 1.00 95.56 108 ALA A C 1
ATOM 805 O O . ALA A 1 108 ? -4.111 3.925 5.994 1.00 95.56 108 ALA A O 1
ATOM 806 N N . GLY A 1 109 ? -2.856 5.772 5.767 1.00 94.88 109 GLY A N 1
ATOM 807 C CA . GLY A 1 109 ? -3.544 6.532 6.806 1.00 94.88 109 GLY A CA 1
ATOM 808 C C . GLY A 1 109 ? -3.135 6.133 8.224 1.00 94.88 109 GLY A C 1
ATOM 809 O O . GLY A 1 109 ? -3.933 6.304 9.147 1.00 94.88 109 GLY A O 1
ATOM 810 N N . ILE A 1 110 ? -1.940 5.552 8.395 1.00 95.81 110 ILE A N 1
ATOM 811 C CA . ILE A 1 110 ? -1.324 5.330 9.710 1.00 95.81 110 ILE A CA 1
ATOM 812 C C . ILE A 1 110 ? -0.536 6.590 10.062 1.00 95.81 110 ILE A C 1
ATOM 814 O O . ILE A 1 110 ? 0.373 6.973 9.327 1.00 95.81 110 ILE A O 1
ATOM 818 N N . GLU A 1 111 ? -0.87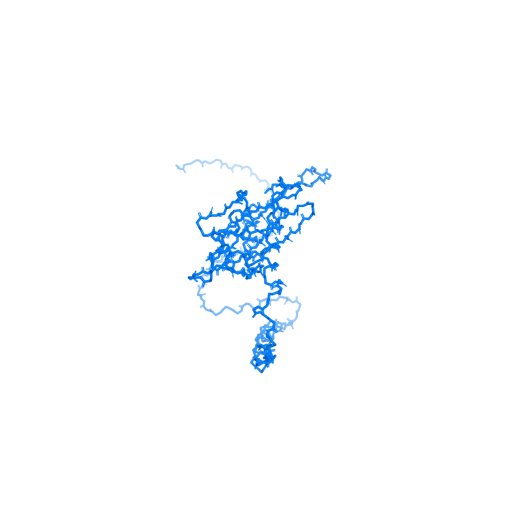5 7.211 11.185 1.00 94.31 111 GLU A N 1
ATOM 819 C CA . GLU A 1 111 ? -0.255 8.457 11.643 1.00 94.31 111 GLU A CA 1
ATOM 820 C C . GLU A 1 111 ? 1.000 8.164 12.468 1.00 94.31 111 GLU A C 1
ATOM 822 O O . GLU A 1 111 ? 2.068 8.716 12.203 1.00 94.31 111 GLU A O 1
ATOM 827 N N . ASP A 1 112 ? 0.894 7.221 13.410 1.00 96.06 112 ASP A N 1
ATOM 828 C CA . ASP A 1 112 ? 1.966 6.894 14.347 1.00 96.06 112 ASP A CA 1
ATOM 829 C C . ASP A 1 112 ? 2.365 5.422 14.243 1.00 96.06 112 ASP A C 1
ATOM 831 O O . ASP A 1 112 ? 1.539 4.515 14.397 1.00 96.06 112 ASP A O 1
ATOM 835 N N . CYS A 1 113 ? 3.650 5.151 14.014 1.00 96.88 113 CYS A N 1
ATOM 836 C CA . CYS A 1 113 ? 4.171 3.787 14.019 1.00 96.88 113 CYS A CA 1
ATOM 837 C C . CYS A 1 113 ? 5.687 3.768 14.208 1.00 96.88 113 CYS A C 1
ATOM 839 O O . CYS A 1 113 ? 6.422 4.478 13.514 1.00 96.88 113 CYS A O 1
ATOM 841 N N . TYR A 1 114 ? 6.156 2.882 15.087 1.00 97.75 114 TYR A N 1
ATOM 842 C CA . TYR A 1 114 ? 7.561 2.501 15.135 1.00 97.75 114 TYR A CA 1
ATOM 843 C C . TYR A 1 114 ? 7.814 1.367 14.154 1.00 97.75 114 TYR A C 1
ATOM 845 O O . TYR A 1 114 ? 7.065 0.388 14.096 1.00 97.75 114 TYR A O 1
ATOM 853 N N . THR A 1 115 ? 8.909 1.462 13.410 1.00 97.56 115 THR A N 1
ATOM 854 C CA . THR A 1 115 ? 9.307 0.403 12.486 1.00 97.56 115 THR A CA 1
ATOM 855 C C . THR A 1 115 ? 10.688 -0.125 12.824 1.00 97.56 115 THR A C 1
ATOM 857 O O . THR A 1 115 ? 11.591 0.622 13.187 1.00 97.56 115 THR A O 1
ATOM 860 N N . SER A 1 116 ? 10.855 -1.434 12.690 1.00 96.81 116 SER A N 1
ATOM 861 C CA . SER A 1 116 ? 12.159 -2.085 12.747 1.00 96.81 116 SER A CA 1
ATOM 862 C C . SER A 1 116 ? 12.322 -2.924 11.490 1.00 96.81 116 SER A C 1
ATOM 864 O O . SER A 1 116 ? 11.430 -3.694 11.133 1.00 96.81 116 SER A O 1
ATOM 866 N N . ALA A 1 117 ? 13.440 -2.750 10.792 1.00 96.56 117 ALA A N 1
ATOM 867 C CA . ALA A 1 117 ? 13.752 -3.489 9.580 1.00 96.56 117 ALA A CA 1
ATOM 868 C C . ALA A 1 117 ? 15.040 -4.291 9.780 1.00 96.56 117 ALA A C 1
ATOM 870 O O . ALA A 1 117 ? 16.034 -3.761 10.271 1.00 96.56 117 ALA A O 1
ATOM 871 N N . ARG A 1 118 ? 15.026 -5.565 9.384 1.00 96.25 118 ARG A N 1
ATOM 872 C CA . ARG A 1 118 ? 16.182 -6.469 9.431 1.00 96.25 118 ARG A CA 1
ATOM 873 C C . ARG A 1 118 ? 16.408 -7.091 8.055 1.00 96.25 118 ARG A C 1
ATOM 875 O O . ARG A 1 118 ? 15.451 -7.358 7.329 1.00 96.25 118 ARG A O 1
ATOM 882 N N . GLY A 1 119 ? 17.669 -7.340 7.710 1.00 95.25 119 GLY A N 1
ATOM 883 C CA . GLY A 1 119 ? 18.076 -7.899 6.418 1.00 95.25 119 GLY A CA 1
ATOM 884 C C . GLY A 1 119 ? 18.544 -6.834 5.423 1.00 95.25 119 GLY A C 1
ATOM 885 O O . GLY A 1 119 ? 18.898 -5.723 5.807 1.00 95.25 119 GLY A O 1
ATOM 886 N N . SER A 1 120 ? 18.560 -7.177 4.132 1.00 94.12 120 SER A N 1
ATOM 887 C CA . SER A 1 120 ? 19.106 -6.320 3.066 1.00 94.12 120 SER A CA 1
ATOM 888 C C . SER A 1 120 ? 18.106 -5.246 2.601 1.00 94.12 120 SER A C 1
ATOM 890 O O . SER A 1 120 ? 17.476 -5.346 1.542 1.00 94.12 120 SER A O 1
ATOM 892 N N . THR A 1 121 ? 17.939 -4.200 3.414 1.00 93.56 121 THR A N 1
ATOM 893 C CA . THR A 1 121 ? 16.990 -3.091 3.177 1.00 93.56 121 THR A CA 1
ATOM 894 C C . THR A 1 121 ? 17.359 -2.188 1.998 1.00 93.56 121 THR A C 1
ATOM 896 O O . THR A 1 121 ? 16.507 -1.438 1.522 1.00 93.56 121 THR A O 1
ATOM 899 N N . CYS A 1 122 ? 18.582 -2.292 1.461 1.00 92.88 122 CYS A N 1
ATOM 900 C CA . CYS A 1 122 ? 18.995 -1.575 0.251 1.00 92.88 122 CYS A CA 1
ATOM 901 C C . CYS A 1 122 ? 18.171 -1.985 -0.985 1.00 92.88 122 CYS A C 1
ATOM 903 O O . CYS A 1 122 ? 17.976 -1.193 -1.909 1.00 92.88 122 CYS A O 1
ATOM 905 N N . THR A 1 123 ? 17.617 -3.205 -0.995 1.00 94.06 123 THR A N 1
ATOM 906 C CA . THR A 1 123 ? 16.745 -3.681 -2.074 1.00 94.06 123 THR A CA 1
ATOM 907 C C . THR A 1 123 ? 15.326 -3.117 -1.942 1.00 94.06 123 THR A C 1
ATOM 909 O O . THR A 1 123 ? 14.414 -3.752 -1.409 1.00 94.06 123 THR A O 1
ATOM 912 N N . LEU A 1 124 ? 15.110 -1.920 -2.502 1.00 94.19 124 LEU A N 1
ATOM 913 C CA . LEU A 1 124 ? 13.845 -1.171 -2.410 1.00 94.19 124 LEU A CA 1
ATOM 914 C C . LEU A 1 124 ? 12.603 -2.018 -2.729 1.00 94.19 124 LEU A C 1
ATOM 916 O O . LEU A 1 124 ? 11.596 -1.938 -2.030 1.00 94.19 124 LEU A O 1
ATOM 920 N N . GLY A 1 125 ? 12.675 -2.855 -3.767 1.00 94.81 125 GLY A N 1
ATOM 921 C CA . GLY A 1 125 ? 11.541 -3.670 -4.201 1.00 94.81 125 GLY A CA 1
ATOM 922 C C . GLY A 1 125 ? 11.091 -4.716 -3.180 1.00 94.81 125 GLY A C 1
ATOM 923 O O . GLY A 1 125 ? 9.891 -4.933 -3.034 1.00 94.81 125 GLY A O 1
ATOM 924 N N . ASN A 1 126 ? 12.029 -5.348 -2.471 1.00 96.44 126 ASN A N 1
ATOM 925 C CA . ASN A 1 126 ? 11.701 -6.319 -1.425 1.00 96.44 126 ASN A CA 1
ATOM 926 C C . ASN A 1 126 ? 11.266 -5.599 -0.155 1.00 96.44 126 ASN A C 1
ATOM 928 O O . ASN A 1 126 ? 10.314 -6.020 0.492 1.00 96.44 126 ASN A O 1
ATOM 932 N N . PHE A 1 127 ? 11.906 -4.474 0.155 1.00 97.44 127 PHE A N 1
ATOM 933 C CA . PHE A 1 127 ? 11.569 -3.669 1.318 1.00 97.44 127 PHE A CA 1
ATOM 934 C C . PHE A 1 127 ? 10.128 -3.139 1.265 1.00 97.44 127 PHE A C 1
ATOM 936 O O . PHE A 1 127 ? 9.366 -3.356 2.204 1.00 97.44 127 PHE A O 1
ATOM 943 N N . ALA A 1 128 ? 9.716 -2.561 0.131 1.00 96.94 128 ALA A N 1
ATOM 944 C CA . ALA A 1 128 ? 8.344 -2.092 -0.089 1.00 96.94 128 ALA A CA 1
ATOM 945 C C . ALA A 1 128 ? 7.307 -3.232 -0.050 1.00 96.94 128 ALA A C 1
ATOM 947 O O . ALA A 1 128 ? 6.199 -3.070 0.464 1.00 96.94 128 ALA A O 1
ATOM 948 N N . LYS A 1 129 ? 7.661 -4.410 -0.576 1.00 97.00 129 LYS A N 1
ATOM 949 C CA . LYS A 1 129 ? 6.796 -5.595 -0.508 1.00 97.00 129 LYS A CA 1
ATOM 950 C C . LYS A 1 129 ? 6.668 -6.130 0.913 1.00 97.00 129 LYS A C 1
ATOM 952 O O . LYS A 1 129 ? 5.565 -6.456 1.326 1.00 97.00 129 LYS A O 1
ATOM 957 N N . ALA A 1 130 ? 7.763 -6.196 1.668 1.00 97.56 130 ALA A N 1
ATOM 958 C CA . ALA A 1 130 ? 7.743 -6.638 3.058 1.00 97.56 130 ALA A CA 1
ATOM 959 C C . ALA A 1 130 ? 6.840 -5.734 3.906 1.00 97.56 130 ALA A C 1
ATOM 961 O O . ALA A 1 130 ? 6.047 -6.231 4.697 1.00 97.56 130 ALA A O 1
ATOM 962 N N . THR A 1 131 ? 6.880 -4.418 3.688 1.00 97.12 131 THR A N 1
ATOM 963 C CA . THR A 1 131 ? 6.005 -3.470 4.395 1.00 97.12 131 THR A CA 1
ATOM 964 C C . THR A 1 131 ? 4.546 -3.611 3.997 1.00 97.12 131 THR A C 1
ATOM 966 O O . THR A 1 131 ? 3.675 -3.601 4.858 1.00 97.12 131 THR A O 1
ATOM 969 N N . TYR A 1 132 ? 4.276 -3.805 2.708 1.00 97.00 132 TYR A N 1
ATOM 970 C CA . TYR A 1 132 ? 2.926 -4.052 2.208 1.00 97.00 132 TYR A CA 1
ATOM 971 C C . TYR A 1 132 ? 2.332 -5.355 2.777 1.00 97.00 132 TYR A C 1
ATOM 973 O O . TYR A 1 132 ? 1.186 -5.371 3.214 1.00 97.00 132 TYR A O 1
ATOM 981 N N . LEU A 1 133 ? 3.138 -6.416 2.888 1.00 97.00 133 LEU A N 1
ATOM 982 C CA . LEU A 1 133 ? 2.732 -7.668 3.535 1.00 97.00 133 LEU A CA 1
ATOM 983 C C . LEU A 1 133 ? 2.512 -7.502 5.047 1.00 97.00 133 LEU A C 1
ATOM 985 O O . LEU A 1 133 ? 1.585 -8.093 5.592 1.00 97.00 133 LEU A O 1
ATOM 989 N N . ALA A 1 134 ? 3.322 -6.684 5.727 1.00 96.81 134 ALA A N 1
ATOM 990 C CA . ALA A 1 134 ? 3.115 -6.381 7.146 1.00 96.81 134 ALA A CA 1
ATOM 991 C C . ALA A 1 134 ? 1.760 -5.691 7.374 1.00 96.81 134 ALA A C 1
ATOM 993 O O . ALA A 1 134 ? 1.035 -6.030 8.305 1.00 96.81 134 ALA A O 1
ATOM 994 N N . ILE A 1 135 ? 1.402 -4.756 6.490 1.00 95.88 135 ILE A N 1
ATOM 995 C CA . ILE A 1 135 ? 0.111 -4.065 6.501 1.00 95.88 135 ILE A CA 1
ATOM 996 C C . ILE A 1 135 ? -1.036 -5.052 6.246 1.00 95.88 135 ILE A C 1
ATOM 998 O O . ILE A 1 135 ? -2.017 -5.041 6.983 1.00 95.88 135 ILE A O 1
ATOM 1002 N N . GLN A 1 136 ? -0.909 -5.945 5.264 1.00 95.56 136 GLN A N 1
ATOM 1003 C CA . GLN A 1 136 ? -1.926 -6.963 4.976 1.00 95.56 136 GLN A CA 1
ATOM 1004 C C . GLN A 1 136 ? -2.222 -7.856 6.191 1.00 95.56 136 GLN A C 1
ATOM 1006 O O . GLN A 1 136 ? -3.380 -8.145 6.490 1.00 95.56 136 GLN A O 1
ATOM 1011 N N . GLN A 1 137 ? -1.184 -8.234 6.939 1.00 95.56 137 GLN A N 1
ATOM 1012 C CA . GLN A 1 137 ? -1.324 -9.061 8.138 1.00 95.56 137 GLN A CA 1
ATOM 1013 C C . GLN A 1 137 ? -2.105 -8.385 9.274 1.00 95.56 137 GLN A C 1
ATOM 1015 O O . GLN A 1 137 ? -2.546 -9.078 10.187 1.00 95.56 137 GLN A O 1
ATOM 1020 N N . THR A 1 138 ? -2.319 -7.065 9.237 1.00 94.81 138 THR A N 1
ATOM 1021 C CA . THR A 1 138 ? -3.102 -6.362 10.271 1.00 94.81 138 THR A CA 1
ATOM 1022 C C . THR A 1 138 ? -4.548 -6.850 10.352 1.00 94.81 138 THR A C 1
ATOM 1024 O O . THR A 1 138 ? -5.092 -6.944 11.451 1.00 94.81 138 THR A O 1
ATOM 1027 N N . TYR A 1 139 ? -5.155 -7.203 9.215 1.00 94.62 139 TYR A N 1
ATOM 1028 C CA . TYR A 1 139 ? -6.472 -7.843 9.177 1.00 94.62 139 TYR A CA 1
ATOM 1029 C C . TYR A 1 139 ? -6.406 -9.350 9.411 1.00 94.62 139 TYR A C 1
ATOM 1031 O O . TYR A 1 139 ? -7.348 -9.911 9.959 1.00 94.62 139 TYR A O 1
ATOM 1039 N N . SER A 1 140 ? -5.306 -10.004 9.026 1.00 94.25 140 SER A N 1
ATOM 1040 C CA . SER A 1 140 ? -5.110 -11.435 9.288 1.00 94.25 140 SER A CA 1
ATOM 1041 C C . SER A 1 140 ? -4.931 -11.745 10.777 1.00 94.25 140 SER A C 1
ATOM 1043 O O . SER A 1 140 ? -5.178 -12.871 11.197 1.00 94.25 140 SER A O 1
ATOM 1045 N N . TYR A 1 141 ? -4.490 -10.771 11.577 1.00 94.31 141 TYR A N 1
ATOM 1046 C CA . TYR A 1 141 ? -4.294 -10.950 13.009 1.00 94.31 141 TYR A CA 1
ATOM 1047 C C . TYR A 1 141 ? -5.634 -10.956 13.758 1.00 94.31 141 TYR A C 1
ATOM 1049 O O . TYR A 1 141 ? -6.359 -9.955 13.787 1.00 94.31 141 TYR A O 1
ATOM 1057 N N . LEU A 1 142 ? -5.943 -12.084 14.398 1.00 94.81 142 LEU A N 1
ATOM 1058 C CA . LEU A 1 142 ? -7.149 -12.242 15.201 1.00 94.81 142 LEU A CA 1
ATOM 1059 C C . LEU A 1 142 ? -6.957 -11.576 16.569 1.00 94.81 142 LEU A C 1
ATOM 1061 O O . LEU A 1 142 ? -6.083 -11.965 17.341 1.00 94.81 142 LEU A O 1
ATOM 1065 N N . THR A 1 143 ? -7.785 -10.576 16.871 1.00 93.19 143 THR A N 1
ATOM 1066 C CA . THR A 1 143 ? -7.831 -9.932 18.193 1.00 93.19 143 THR A CA 1
ATOM 1067 C C . THR A 1 143 ? -9.107 -10.332 18.934 1.00 93.19 143 THR A C 1
ATOM 1069 O O . THR A 1 143 ? -10.085 -10.687 18.273 1.00 93.19 143 THR A O 1
ATOM 1072 N N . PRO A 1 144 ? -9.146 -10.217 20.275 1.00 93.69 144 PRO A N 1
ATOM 1073 C CA . PRO A 1 144 ? -10.338 -10.544 21.059 1.00 93.69 144 PRO A CA 1
ATOM 1074 C C . PRO A 1 144 ? -11.617 -9.818 20.625 1.00 93.69 144 PRO A C 1
ATOM 1076 O O . PRO A 1 144 ? -12.704 -10.381 20.702 1.00 93.69 144 PRO A O 1
ATOM 1079 N N . ASP A 1 145 ? -11.499 -8.602 20.078 1.00 91.00 145 ASP A N 1
ATOM 1080 C CA . ASP A 1 145 ? -12.649 -7.849 19.552 1.00 91.00 145 ASP A CA 1
ATOM 1081 C C . ASP A 1 145 ? -13.374 -8.574 18.396 1.00 91.00 145 ASP A C 1
ATOM 1083 O O . ASP A 1 145 ? -14.525 -8.264 18.096 1.00 91.00 145 ASP A O 1
ATOM 1087 N N . LEU A 1 146 ? -12.697 -9.515 17.727 1.00 93.56 146 LEU A N 1
ATOM 1088 C CA . LEU A 1 146 ? -13.183 -10.267 16.567 1.00 93.56 146 LEU A CA 1
ATOM 1089 C C . LEU A 1 146 ? -13.535 -11.730 16.893 1.00 93.56 146 LEU A C 1
ATOM 1091 O O . LEU A 1 146 ? -13.796 -12.490 15.966 1.00 93.56 146 LEU A O 1
ATOM 1095 N N . TRP A 1 147 ? -13.535 -12.144 18.166 1.00 95.25 147 TRP A N 1
ATOM 1096 C CA . TRP A 1 147 ? -13.883 -13.523 18.557 1.00 95.25 147 TRP A CA 1
ATOM 1097 C C . TRP A 1 147 ? -15.373 -13.843 18.463 1.00 95.25 147 TRP A C 1
ATOM 1099 O O . TRP A 1 147 ? -15.742 -15.011 18.472 1.00 95.25 147 TRP A O 1
ATOM 1109 N N . LYS A 1 148 ? -16.230 -12.822 18.381 1.00 94.81 148 LYS A N 1
ATOM 1110 C CA . LYS A 1 148 ? -17.669 -13.026 18.217 1.00 94.81 148 LYS A CA 1
ATOM 1111 C C . LYS A 1 148 ? -17.933 -13.734 16.891 1.00 94.81 148 LYS A C 1
ATOM 1113 O O . LYS A 1 148 ? -17.526 -13.242 15.835 1.00 94.81 148 LYS A O 1
ATOM 1118 N N . GLU A 1 149 ? -18.629 -14.861 16.963 1.00 93.50 149 GLU A N 1
ATOM 1119 C CA . GLU A 1 149 ? -19.089 -15.579 15.782 1.00 93.50 149 GLU A CA 1
ATOM 1120 C C . GLU A 1 149 ? -19.997 -14.668 14.951 1.00 93.50 149 GLU A C 1
ATOM 1122 O O . GLU A 1 149 ? -20.817 -13.915 15.483 1.00 93.50 149 GLU A O 1
ATOM 1127 N N . ARG A 1 150 ? -19.792 -14.681 13.633 1.00 90.75 150 ARG A N 1
ATOM 1128 C CA . ARG A 1 150 ? -20.605 -13.921 12.684 1.00 90.75 150 ARG A CA 1
ATOM 1129 C C . ARG A 1 150 ? -21.432 -14.892 11.870 1.00 90.75 150 ARG A C 1
ATOM 1131 O O . ARG A 1 150 ? -20.891 -15.859 11.340 1.00 90.75 150 ARG A O 1
ATOM 1138 N N . GLU A 1 151 ? -22.717 -14.592 11.741 1.00 93.69 151 GLU A N 1
ATOM 1139 C CA . GLU A 1 151 ? -23.604 -15.320 10.844 1.00 93.69 151 GLU A CA 1
ATOM 1140 C C . GLU A 1 151 ? -23.102 -15.199 9.400 1.00 93.69 151 GLU A C 1
ATOM 1142 O O . GLU A 1 151 ? -22.658 -14.136 8.950 1.00 93.69 151 GLU A O 1
ATOM 1147 N N . LEU A 1 152 ? -23.140 -16.313 8.671 1.00 93.56 152 LEU A N 1
ATOM 1148 C CA . LEU A 1 152 ? -22.708 -16.362 7.281 1.00 93.56 152 LEU A CA 1
ATOM 1149 C C . LEU A 1 152 ? -23.820 -15.802 6.389 1.00 93.56 152 LEU A C 1
ATOM 1151 O O . LEU A 1 152 ? -24.812 -16.472 6.111 1.00 93.56 152 LEU A O 1
ATOM 1155 N N . ILE A 1 153 ? -23.642 -14.563 5.937 1.00 95.44 153 ILE A N 1
ATOM 1156 C CA . ILE A 1 153 ? -24.530 -13.919 4.962 1.00 95.44 153 ILE A CA 1
ATOM 1157 C C . ILE A 1 153 ? -24.314 -14.571 3.587 1.00 95.44 153 ILE A C 1
ATOM 1159 O O . ILE A 1 153 ? -23.210 -15.024 3.263 1.00 95.44 153 ILE A O 1
ATOM 1163 N N . LYS A 1 154 ? -25.365 -14.613 2.760 1.00 95.75 154 LYS A N 1
ATOM 1164 C CA . LYS A 1 154 ? -25.266 -15.083 1.373 1.00 95.75 154 LYS A CA 1
ATOM 1165 C C . LYS A 1 154 ? -24.235 -14.250 0.612 1.00 95.75 154 LYS A C 1
ATOM 1167 O O . LYS A 1 154 ? -24.105 -13.044 0.802 1.00 95.75 154 LYS A O 1
ATOM 1172 N N . SER A 1 155 ? -23.473 -14.904 -0.263 1.00 95.62 155 SER A N 1
ATOM 1173 C CA . SER A 1 155 ? -22.507 -14.174 -1.085 1.00 95.62 155 SER A CA 1
ATOM 1174 C C . SER A 1 155 ? -23.240 -13.286 -2.103 1.00 95.62 155 SER A C 1
ATOM 1176 O O . SER A 1 155 ? -24.265 -13.716 -2.637 1.00 95.62 155 SER A O 1
ATOM 1178 N N . PRO A 1 156 ? -22.701 -12.107 -2.467 1.00 96.44 156 PRO A N 1
ATOM 1179 C CA . PRO A 1 156 ? -23.309 -11.264 -3.498 1.00 96.44 156 PRO A CA 1
ATOM 1180 C C . PRO A 1 156 ? -23.512 -12.001 -4.830 1.00 96.44 156 PRO A C 1
ATOM 1182 O O . PRO A 1 156 ? -24.482 -11.764 -5.540 1.00 96.44 156 PRO A O 1
ATOM 1185 N N . TYR A 1 157 ? -22.630 -12.950 -5.160 1.00 94.69 157 TYR A N 1
ATOM 1186 C CA . TYR A 1 157 ? -22.793 -13.796 -6.343 1.00 94.69 157 TYR A CA 1
ATOM 1187 C C . TYR A 1 157 ? -24.047 -14.666 -6.279 1.00 94.69 157 TYR A C 1
ATOM 1189 O O . TYR A 1 157 ? -24.710 -14.825 -7.296 1.00 94.69 157 TYR A O 1
ATOM 1197 N N . GLN A 1 158 ? -24.371 -15.203 -5.100 1.00 95.56 158 GLN A N 1
ATOM 1198 C CA . GLN A 1 158 ? -25.565 -16.012 -4.892 1.00 95.56 158 GLN A CA 1
ATOM 1199 C C . GLN A 1 158 ? -26.833 -15.152 -4.940 1.00 95.56 158 GLN A C 1
ATOM 1201 O O . GLN A 1 158 ? -27.795 -15.536 -5.600 1.00 95.56 158 GLN A O 1
ATOM 1206 N N . GLU A 1 159 ? -26.829 -13.986 -4.289 1.00 95.19 159 GLU A N 1
ATOM 1207 C CA . GLU A 1 159 ? -27.979 -13.070 -4.274 1.00 95.19 159 GLU A CA 1
ATOM 1208 C C . GLU A 1 159 ? -28.314 -12.528 -5.669 1.00 95.19 159 GLU A C 1
ATOM 1210 O O . GLU A 1 159 ? -29.480 -12.475 -6.050 1.00 95.19 159 GLU A O 1
ATOM 1215 N N . PHE A 1 160 ? -27.298 -12.184 -6.466 1.00 95.44 160 PHE A N 1
ATOM 1216 C CA . PHE A 1 160 ? -27.476 -11.607 -7.801 1.00 95.44 160 PHE A CA 1
ATOM 1217 C C . PHE A 1 160 ? -27.344 -12.632 -8.941 1.00 95.44 160 PHE A C 1
ATOM 1219 O O . PHE A 1 160 ? -27.094 -12.243 -10.086 1.00 95.44 160 PHE A O 1
ATOM 1226 N N . THR A 1 161 ? -27.533 -13.930 -8.664 1.00 95.00 161 THR A N 1
ATOM 1227 C CA . THR A 1 161 ? -27.371 -15.010 -9.661 1.00 95.00 161 THR A CA 1
ATOM 1228 C C . THR A 1 161 ? -28.232 -14.771 -10.904 1.00 95.00 161 THR A C 1
ATOM 1230 O O . THR A 1 161 ? -27.718 -14.774 -12.026 1.00 95.00 161 THR A O 1
ATOM 1233 N N . ASP A 1 162 ? -29.522 -14.483 -10.716 1.00 94.00 162 ASP A N 1
ATOM 1234 C CA . ASP A 1 162 ? -30.476 -14.300 -11.817 1.00 94.00 162 ASP A CA 1
ATOM 1235 C C . ASP A 1 162 ? -30.116 -13.094 -12.695 1.00 94.00 162 ASP A C 1
ATOM 1237 O O . ASP A 1 162 ? -30.203 -13.136 -13.927 1.00 94.00 162 ASP A O 1
ATOM 1241 N N . TYR A 1 163 ? -29.651 -12.012 -12.066 1.00 94.50 163 TYR A N 1
ATOM 1242 C CA . TYR A 1 163 ? -29.207 -10.813 -12.770 1.00 94.50 163 TYR A CA 1
ATOM 1243 C C . TYR A 1 163 ? -27.958 -11.090 -13.615 1.00 94.50 163 TYR A C 1
ATOM 1245 O O . TYR A 1 163 ? -27.913 -10.726 -14.794 1.00 94.50 163 TYR A O 1
ATOM 1253 N N . LEU A 1 164 ? -26.964 -11.777 -13.046 1.00 92.81 164 LEU A N 1
ATOM 1254 C CA . LEU A 1 164 ? -25.719 -12.112 -13.736 1.00 92.81 164 LEU A CA 1
ATOM 1255 C C . LEU A 1 164 ? -25.956 -13.068 -14.912 1.00 92.81 164 LEU A C 1
ATOM 1257 O O . LEU A 1 164 ? -25.392 -12.852 -15.987 1.00 92.81 164 LEU A O 1
ATOM 1261 N N . MET A 1 165 ? -26.829 -14.070 -14.754 1.00 89.88 165 MET A N 1
ATOM 1262 C CA . MET A 1 165 ? -27.201 -14.983 -15.842 1.00 89.88 165 MET A CA 1
ATOM 1263 C C . MET A 1 165 ? -27.850 -14.240 -17.012 1.00 89.88 165 MET A C 1
ATOM 1265 O O . MET A 1 165 ? -27.490 -14.457 -18.173 1.00 89.88 165 MET A O 1
ATOM 1269 N N . ASN A 1 166 ? -28.767 -13.318 -16.718 1.00 90.25 166 ASN A N 1
ATOM 1270 C CA . ASN A 1 166 ? -29.445 -12.525 -17.738 1.00 90.25 166 ASN A CA 1
ATOM 1271 C C . ASN A 1 166 ? -28.501 -11.532 -18.430 1.00 90.25 166 ASN A C 1
ATOM 1273 O O . ASN A 1 166 ? -28.538 -11.399 -19.656 1.00 90.25 166 ASN A O 1
ATOM 1277 N N . ALA A 1 167 ? -27.624 -10.865 -17.678 1.00 87.12 167 ALA A N 1
ATOM 1278 C CA . ALA A 1 167 ? -26.620 -9.961 -18.232 1.00 87.12 167 ALA A CA 1
ATOM 1279 C C . ALA A 1 167 ? -25.626 -10.704 -19.139 1.00 87.12 167 ALA A C 1
ATOM 1281 O O . ALA A 1 167 ? -25.341 -10.252 -20.250 1.00 87.12 167 ALA A O 1
ATOM 1282 N N . HIS A 1 168 ? -25.156 -11.879 -18.709 1.00 83.38 168 HIS A N 1
ATOM 1283 C CA . HIS A 1 168 ? -24.249 -12.707 -19.497 1.00 83.38 168 HIS A CA 1
ATOM 1284 C C . HIS A 1 168 ? -24.906 -13.205 -20.791 1.00 83.38 168 HIS A C 1
ATOM 1286 O O . HIS A 1 168 ? -24.306 -13.114 -21.862 1.00 83.38 168 HIS A O 1
ATOM 1292 N N . ARG A 1 169 ? -26.168 -13.655 -20.718 1.00 76.31 169 ARG A N 1
ATOM 1293 C CA . ARG A 1 169 ? -26.950 -14.075 -21.890 1.00 76.31 169 ARG A CA 1
ATOM 1294 C C . ARG A 1 169 ? -27.157 -12.925 -22.882 1.00 76.31 169 ARG A C 1
ATOM 1296 O O . ARG A 1 169 ? -27.038 -13.133 -24.082 1.00 76.31 169 ARG A O 1
ATOM 1303 N N . ARG A 1 170 ? -27.422 -11.700 -22.414 1.00 71.81 170 ARG A N 1
ATOM 1304 C CA . ARG A 1 170 ? -27.531 -10.521 -23.297 1.00 71.81 170 ARG A CA 1
ATOM 1305 C C . ARG A 1 170 ? -26.206 -10.187 -23.979 1.00 71.81 170 ARG A C 1
ATOM 1307 O O . ARG A 1 170 ? -26.199 -9.912 -25.174 1.00 71.81 170 ARG A O 1
ATOM 1314 N N . ALA A 1 171 ? -25.094 -10.244 -23.247 1.00 73.19 171 ALA A N 1
ATOM 1315 C CA . ALA A 1 171 ? -23.770 -9.991 -23.809 1.00 73.19 171 ALA A CA 1
ATOM 1316 C C . ALA A 1 171 ? -23.401 -11.014 -24.901 1.00 73.19 171 ALA A C 1
ATOM 1318 O O . ALA A 1 171 ? -22.907 -10.629 -25.960 1.00 73.19 171 ALA A O 1
ATOM 1319 N N . THR A 1 172 ? -23.696 -12.301 -24.683 1.00 71.75 172 THR A N 1
ATOM 1320 C CA . THR A 1 172 ? -23.443 -13.363 -25.673 1.00 71.75 172 THR A CA 1
ATOM 1321 C C . THR A 1 172 ? -24.383 -13.291 -26.875 1.00 71.75 172 THR A C 1
ATOM 1323 O O . THR A 1 172 ? -23.935 -13.499 -28.000 1.00 71.75 172 THR A O 1
ATOM 1326 N N . TRP A 1 173 ? -25.653 -12.922 -26.686 1.00 64.44 173 TRP A N 1
ATOM 1327 C CA . TRP A 1 173 ? -26.578 -12.680 -27.801 1.00 64.44 173 TRP A CA 1
ATOM 1328 C C . TRP A 1 173 ? -26.149 -11.509 -28.691 1.00 64.44 173 TRP A C 1
ATOM 1330 O O . TRP A 1 173 ? -26.233 -11.621 -29.914 1.00 64.44 173 TRP A O 1
ATOM 1340 N N . LEU A 1 174 ? -25.668 -10.410 -28.101 1.00 61.75 174 LEU A N 1
ATOM 1341 C CA . LEU A 1 174 ? -25.190 -9.244 -28.852 1.00 61.75 174 LEU A CA 1
ATOM 1342 C C . LEU A 1 174 ? -23.904 -9.550 -29.632 1.00 61.75 174 LEU A C 1
ATOM 1344 O O . LEU A 1 174 ? -23.826 -9.208 -30.811 1.00 61.75 174 LEU A O 1
ATOM 1348 N N . LEU A 1 175 ? -22.941 -10.264 -29.033 1.00 61.41 175 LEU A N 1
ATOM 1349 C CA . LEU A 1 175 ? -21.763 -10.741 -29.772 1.00 61.41 175 LEU A CA 1
ATOM 1350 C C . LEU A 1 175 ? -22.157 -11.708 -30.902 1.00 61.41 175 LEU A C 1
ATOM 1352 O O . LEU A 1 175 ? -21.714 -11.548 -32.036 1.00 61.41 175 LEU A O 1
ATOM 1356 N N . GLY A 1 176 ? -23.058 -12.655 -30.629 1.00 60.00 176 GLY A N 1
ATOM 1357 C CA . GLY A 1 176 ? -23.527 -13.624 -31.622 1.00 60.00 176 GLY A CA 1
ATOM 1358 C C . GLY A 1 176 ? -24.363 -13.023 -32.762 1.00 60.00 176 GLY A C 1
ATOM 1359 O O . GLY A 1 176 ? -24.491 -13.644 -33.819 1.00 60.00 176 GLY A O 1
ATOM 1360 N N . GLN A 1 177 ? -24.942 -11.829 -32.590 1.00 57.16 177 GLN A N 1
ATOM 1361 C CA . GLN A 1 177 ? -25.556 -11.062 -33.684 1.00 57.16 177 GLN A CA 1
ATOM 1362 C C . GLN A 1 177 ? -24.508 -10.359 -34.552 1.00 57.16 177 GLN A C 1
ATOM 1364 O O . GLN A 1 177 ? -24.679 -10.279 -35.769 1.00 57.16 177 GLN A O 1
ATOM 1369 N N . GLN A 1 178 ? -23.416 -9.893 -33.948 1.00 54.41 178 GLN A N 1
ATOM 1370 C CA . GLN A 1 178 ? -22.324 -9.228 -34.655 1.00 54.41 178 GLN A CA 1
ATOM 1371 C C . GLN A 1 178 ? -21.528 -10.221 -35.522 1.00 54.41 178 GLN A C 1
ATOM 1373 O O . GLN A 1 178 ? -21.215 -9.915 -36.673 1.00 54.41 178 GLN A O 1
ATOM 1378 N N . ASP A 1 179 ? -21.338 -11.453 -35.039 1.00 50.50 179 ASP A N 1
ATOM 1379 C CA . ASP A 1 179 ? -20.745 -12.550 -35.819 1.00 50.50 179 ASP A CA 1
ATOM 1380 C C . ASP A 1 179 ? -21.680 -13.065 -36.930 1.00 50.50 179 ASP A C 1
ATOM 1382 O O . ASP A 1 179 ? -21.216 -13.410 -38.020 1.00 50.50 179 ASP A O 1
ATOM 1386 N N . ARG A 1 180 ? -23.008 -13.055 -36.719 1.00 45.28 180 ARG A N 1
ATOM 1387 C CA . ARG A 1 180 ? -23.997 -13.391 -37.768 1.00 45.28 180 ARG A CA 1
ATOM 1388 C C . ARG A 1 180 ? -24.073 -12.350 -38.887 1.00 45.28 180 ARG A C 1
ATOM 1390 O O . ARG A 1 180 ? -24.252 -12.715 -40.044 1.00 45.28 180 ARG A O 1
ATOM 1397 N N . GLN A 1 181 ? -23.878 -11.068 -38.582 1.00 46.31 181 GLN A N 1
ATOM 1398 C CA . GLN A 1 181 ? -23.732 -10.033 -39.613 1.00 46.31 181 GLN A CA 1
ATOM 1399 C C . GLN A 1 181 ? -22.399 -10.139 -40.373 1.00 46.31 181 GLN A C 1
ATOM 1401 O O . GLN A 1 181 ? -22.356 -9.796 -41.551 1.00 46.31 181 GLN A O 1
ATOM 1406 N N . ALA A 1 182 ? -21.334 -10.659 -39.749 1.00 46.91 182 ALA A N 1
ATOM 1407 C CA . ALA A 1 182 ? -20.057 -10.925 -40.419 1.00 46.91 182 ALA A CA 1
ATOM 1408 C C . ALA A 1 182 ? -20.077 -12.189 -41.307 1.00 46.91 182 ALA A C 1
ATOM 1410 O O . ALA A 1 182 ? -19.338 -12.257 -42.288 1.00 46.91 182 ALA A O 1
ATOM 1411 N N . SER A 1 183 ? -20.940 -13.168 -41.009 1.00 41.97 183 SER A N 1
ATOM 1412 C CA . SER A 1 183 ? -21.070 -14.425 -41.771 1.00 41.97 183 SER A CA 1
ATOM 1413 C C . SER A 1 183 ? -22.063 -14.369 -42.945 1.00 41.97 183 SER A C 1
ATOM 1415 O O . SER A 1 183 ? -22.111 -15.301 -43.741 1.00 41.97 183 SER A O 1
ATOM 1417 N N . HIS A 1 184 ? -22.747 -13.239 -43.164 1.00 36.84 184 HIS A N 1
ATOM 1418 C CA . HIS A 1 184 ? -23.422 -12.918 -44.434 1.00 36.84 184 HIS A CA 1
ATOM 1419 C C . HIS A 1 184 ? -22.452 -12.364 -45.508 1.00 36.84 184 HIS A C 1
ATOM 1421 O O . HIS A 1 184 ? -22.830 -11.544 -46.342 1.00 36.84 184 HIS A O 1
ATOM 1427 N N . CYS A 1 185 ? -21.199 -12.829 -45.529 1.00 36.81 185 CYS A N 1
ATOM 1428 C CA . CYS A 1 185 ? -20.362 -12.793 -46.731 1.00 36.81 185 CYS A CA 1
ATOM 1429 C C . CYS A 1 185 ? -20.589 -14.107 -47.487 1.00 36.81 185 CYS A C 1
ATOM 1431 O O . CYS A 1 185 ? -19.850 -15.074 -47.318 1.00 36.81 185 CYS A O 1
ATOM 1433 N N . ALA A 1 186 ? -21.664 -14.158 -48.274 1.00 38.09 186 ALA A N 1
ATOM 1434 C CA . ALA A 1 186 ? -21.896 -15.260 -49.195 1.00 38.09 186 ALA A CA 1
ATOM 1435 C C . ALA A 1 186 ? -20.824 -15.234 -50.296 1.00 38.09 186 ALA A C 1
ATOM 1437 O O . ALA A 1 186 ? -20.606 -14.206 -50.939 1.00 38.09 186 ALA A O 1
ATOM 1438 N N . VAL A 1 187 ? -20.164 -16.370 -50.518 1.00 40.34 187 VAL A N 1
ATOM 1439 C CA . VAL A 1 187 ? -19.414 -16.620 -51.751 1.00 40.34 187 VAL A CA 1
ATOM 1440 C C . VAL A 1 187 ? -20.424 -16.643 -52.893 1.00 40.34 187 VAL A C 1
ATOM 1442 O O . VAL A 1 187 ? -21.305 -17.500 -52.926 1.00 40.34 187 VAL A O 1
ATOM 1445 N N . GLN A 1 188 ? -20.288 -15.714 -53.834 1.00 37.47 188 GLN A N 1
ATOM 1446 C CA . GLN A 1 188 ? -20.948 -15.790 -55.131 1.00 37.47 188 GLN A CA 1
ATOM 1447 C C . GLN A 1 188 ? -19.849 -15.797 -56.204 1.00 37.47 188 GLN A C 1
ATOM 1449 O O . GLN A 1 188 ? -19.478 -14.763 -56.752 1.00 37.47 188 GLN A O 1
ATOM 1454 N N . GLY A 1 189 ? -19.280 -16.987 -56.434 1.00 51.94 189 GLY A N 1
ATOM 1455 C CA . GLY A 1 189 ? -18.203 -17.243 -57.402 1.00 51.94 189 GLY A CA 1
ATOM 1456 C C . GLY A 1 189 ? -16.781 -16.846 -56.958 1.00 51.94 189 GLY A C 1
ATOM 1457 O O . GLY A 1 189 ? -16.559 -16.401 -55.833 1.00 51.94 189 GLY A O 1
ATOM 1458 N N . ASP A 1 190 ? -15.816 -16.998 -57.877 1.00 39.94 190 ASP A N 1
ATOM 1459 C CA . ASP A 1 190 ? -14.350 -16.888 -57.684 1.00 39.94 190 ASP A CA 1
ATOM 1460 C C . ASP A 1 190 ? -13.793 -15.461 -57.457 1.00 39.94 190 ASP A C 1
ATOM 1462 O O . ASP A 1 190 ? -12.656 -15.146 -57.821 1.00 39.94 190 ASP A O 1
ATOM 1466 N N . ARG A 1 191 ? -14.550 -14.549 -56.837 1.00 35.94 191 ARG A N 1
ATOM 1467 C CA . ARG A 1 191 ? -14.012 -13.244 -56.407 1.00 35.94 191 ARG A CA 1
ATOM 1468 C C . ARG A 1 191 ? -14.494 -12.853 -55.018 1.00 35.94 191 ARG A C 1
ATOM 1470 O O . ARG A 1 191 ? -15.668 -12.580 -54.798 1.00 35.94 191 ARG A O 1
ATOM 1477 N N . LEU A 1 192 ? -13.535 -12.723 -54.102 1.00 31.98 192 LEU A N 1
ATOM 1478 C CA . LEU A 1 192 ? -13.713 -12.093 -52.796 1.00 31.98 192 LEU A CA 1
ATOM 1479 C C . LEU A 1 192 ? -13.988 -10.592 -52.972 1.00 31.98 192 LEU A C 1
ATOM 1481 O O . LEU A 1 192 ? -13.088 -9.827 -53.322 1.00 31.98 192 LEU A O 1
ATOM 1485 N N . VAL A 1 193 ? -15.221 -10.164 -52.697 1.00 34.50 193 VAL A N 1
ATOM 1486 C CA . VAL A 1 193 ? -15.601 -8.748 -52.605 1.00 34.50 193 VAL A CA 1
ATOM 1487 C C . VAL A 1 193 ? -16.103 -8.463 -51.191 1.00 34.50 193 VAL A C 1
ATOM 1489 O O . VAL A 1 193 ? -17.077 -9.053 -50.736 1.00 34.50 193 VAL A O 1
ATOM 1492 N N . TRP A 1 194 ? -15.445 -7.535 -50.493 1.00 30.16 194 TRP A N 1
ATOM 1493 C CA . TRP A 1 194 ? -15.900 -7.032 -49.196 1.00 30.16 194 TRP A CA 1
ATOM 1494 C C . TRP A 1 194 ? -16.947 -5.931 -49.401 1.00 30.16 194 TRP A C 1
ATOM 1496 O O . TRP A 1 194 ? -16.606 -4.806 -49.770 1.00 30.16 194 TRP A O 1
ATOM 1506 N N . LEU A 1 195 ? -18.221 -6.220 -49.126 1.00 33.72 195 LEU A N 1
ATOM 1507 C CA . LEU A 1 195 ? -19.258 -5.191 -49.022 1.00 33.72 195 LEU A CA 1
ATOM 1508 C C . LEU A 1 195 ? -19.221 -4.568 -47.621 1.00 33.72 195 LEU A C 1
ATOM 1510 O O . LEU A 1 195 ? -19.736 -5.115 -46.650 1.00 33.72 195 LEU A O 1
ATOM 1514 N N . ARG A 1 196 ? -18.598 -3.390 -47.515 1.00 30.05 196 ARG A N 1
ATOM 1515 C CA . ARG A 1 196 ? -18.638 -2.556 -46.309 1.00 30.05 196 ARG A CA 1
ATOM 1516 C C . ARG A 1 196 ? -19.933 -1.743 -46.303 1.00 30.05 196 ARG A C 1
ATOM 1518 O O . ARG A 1 196 ? -20.068 -0.795 -47.071 1.00 30.05 196 ARG A O 1
ATOM 1525 N N . TRP A 1 197 ? -20.863 -2.069 -45.410 1.00 26.59 197 TRP A N 1
ATOM 1526 C CA . TRP A 1 197 ? -22.044 -1.240 -45.155 1.00 26.59 197 TRP A CA 1
ATOM 1527 C C . TRP A 1 197 ? -21.627 0.013 -44.366 1.00 26.59 197 TRP A C 1
ATOM 1529 O O . TRP A 1 197 ? -21.403 -0.038 -43.158 1.00 26.59 197 TRP A O 1
ATOM 1539 N N . 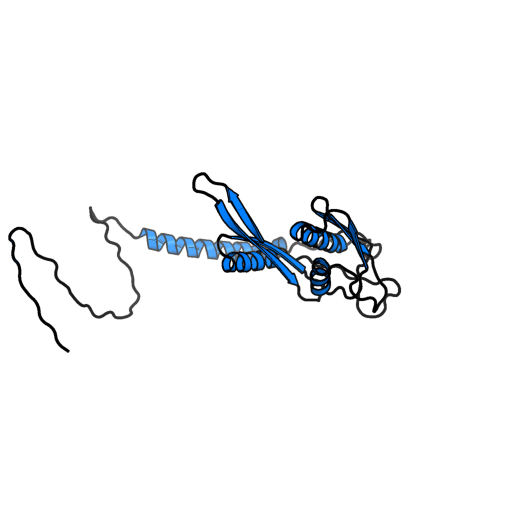THR A 1 198 ? -21.478 1.154 -45.039 1.00 35.94 198 THR A N 1
ATOM 1540 C CA . THR A 1 198 ? -21.386 2.462 -44.380 1.00 35.94 198 THR A CA 1
ATOM 1541 C C . THR A 1 198 ? -22.778 3.086 -44.323 1.00 35.94 198 THR A C 1
ATOM 1543 O O . THR A 1 198 ? -23.358 3.457 -45.343 1.00 35.94 198 THR A O 1
ATOM 1546 N N . ARG A 1 199 ? -23.331 3.262 -43.114 1.00 34.88 199 ARG A N 1
ATOM 1547 C CA . ARG A 1 199 ? -24.434 4.213 -42.906 1.00 34.88 199 ARG A CA 1
ATOM 1548 C C . ARG A 1 199 ? -23.887 5.628 -43.130 1.00 34.88 199 ARG A C 1
ATOM 1550 O O . ARG A 1 199 ? -23.311 6.227 -42.234 1.00 34.88 199 ARG A O 1
ATOM 1557 N N . ARG A 1 200 ? -24.039 6.096 -44.372 1.00 30.67 200 ARG A N 1
ATOM 1558 C CA . ARG A 1 200 ? -24.196 7.489 -44.819 1.00 30.67 200 ARG A CA 1
ATOM 1559 C C . ARG A 1 200 ? -23.364 8.542 -44.062 1.00 30.67 200 ARG A C 1
ATOM 1561 O O . ARG A 1 200 ? -23.867 9.212 -43.172 1.00 30.67 200 ARG A O 1
ATOM 1568 N N . PHE A 1 201 ? -22.149 8.789 -44.543 1.00 27.03 201 PHE A N 1
ATOM 1569 C CA . PHE A 1 201 ? -21.590 10.143 -44.628 1.00 27.03 201 PHE A CA 1
ATOM 1570 C C . PHE A 1 201 ? -20.956 10.284 -46.014 1.00 27.03 201 PHE A C 1
ATOM 1572 O O . PHE A 1 201 ? -20.217 9.402 -46.452 1.00 27.03 201 PHE A O 1
ATOM 1579 N N . SER A 1 202 ? -21.342 11.331 -46.742 1.00 26.00 202 SER A N 1
ATOM 1580 C CA . SER A 1 202 ? -20.988 11.524 -48.148 1.00 26.00 202 SER A CA 1
ATOM 1581 C C . SER A 1 202 ? -19.474 11.584 -48.342 1.00 26.00 202 SER A C 1
ATOM 1583 O O . SER A 1 202 ? -18.804 12.311 -47.611 1.00 26.00 202 SER A O 1
ATOM 1585 N N . TRP A 1 203 ? -18.960 10.923 -49.376 1.00 25.19 203 TRP A N 1
ATOM 1586 C CA . TRP A 1 203 ? -17.622 11.192 -49.893 1.00 25.19 203 TRP A CA 1
ATOM 1587 C C . TRP A 1 203 ? -17.687 11.408 -51.401 1.00 25.19 203 TRP A C 1
ATOM 1589 O O . TRP A 1 203 ? -18.232 10.602 -52.152 1.00 25.19 203 TRP A O 1
ATOM 1599 N N . ARG A 1 204 ? -17.151 12.558 -51.810 1.00 23.88 204 ARG A N 1
ATOM 1600 C CA . ARG A 1 204 ? -16.971 13.011 -53.187 1.00 23.88 204 ARG A CA 1
ATOM 1601 C C . ARG A 1 204 ? -15.831 12.199 -53.817 1.00 23.88 204 ARG A C 1
ATOM 1603 O O . ARG A 1 204 ? -14.728 12.172 -53.278 1.00 23.88 204 ARG A O 1
ATOM 1610 N N . PHE A 1 205 ? -16.100 11.536 -54.940 1.00 24.22 205 PHE A N 1
ATOM 1611 C CA . PHE A 1 205 ? -15.108 10.767 -55.695 1.00 24.22 205 PHE A CA 1
ATOM 1612 C C . PHE A 1 205 ? -14.094 11.696 -56.382 1.00 24.22 205 PHE A C 1
ATOM 1614 O O . PHE A 1 205 ? -14.480 12.624 -57.090 1.00 24.22 205 PHE A O 1
ATOM 1621 N N . ARG A 1 206 ? -12.796 11.408 -56.223 1.00 25.95 206 ARG A N 1
ATOM 1622 C CA . ARG A 1 206 ? -11.745 11.817 -57.166 1.00 25.95 206 ARG A CA 1
ATOM 1623 C C . ARG A 1 206 ? -11.249 10.546 -57.851 1.00 25.95 206 ARG A C 1
ATOM 1625 O O . ARG A 1 206 ? -10.662 9.682 -57.207 1.00 25.95 206 ARG A O 1
ATOM 1632 N N . THR A 1 207 ? -11.552 10.409 -59.133 1.00 33.97 207 THR A N 1
ATOM 1633 C CA . THR A 1 207 ? -11.074 9.326 -59.996 1.00 33.97 207 THR A CA 1
ATOM 1634 C C . THR A 1 207 ? -9.623 9.573 -60.396 1.00 33.97 207 THR A C 1
ATOM 1636 O O . THR A 1 207 ? -9.283 10.681 -60.804 1.00 33.97 207 THR A O 1
ATOM 1639 N N . CYS A 1 208 ? -8.790 8.535 -60.345 1.00 25.72 208 CYS A N 1
ATOM 1640 C CA . CYS A 1 208 ? -7.535 8.474 -61.091 1.00 25.72 208 CYS A CA 1
ATOM 1641 C C . CYS A 1 208 ? -7.566 7.178 -61.925 1.00 25.72 208 CYS A C 1
ATOM 1643 O O . CYS A 1 208 ? -7.735 6.107 -61.333 1.00 25.72 208 CYS A O 1
ATOM 1645 N N . PRO A 1 209 ? -7.512 7.238 -63.268 1.00 33.03 209 PRO A N 1
ATOM 1646 C CA . PRO A 1 209 ? -7.659 6.059 -64.113 1.00 33.03 209 PRO A CA 1
ATOM 1647 C C . PRO A 1 209 ? -6.355 5.254 -64.205 1.00 33.03 209 PRO A C 1
ATOM 1649 O O . PRO A 1 209 ? -5.260 5.797 -64.327 1.00 33.03 209 PRO A O 1
ATOM 1652 N N . ARG A 1 210 ? -6.503 3.926 -64.173 1.00 31.81 210 ARG A N 1
ATOM 1653 C CA . ARG A 1 210 ? -5.473 2.940 -64.513 1.00 31.81 210 ARG A CA 1
ATOM 1654 C C . ARG A 1 210 ? -5.549 2.645 -66.007 1.00 31.81 210 ARG A C 1
ATOM 1656 O O . ARG A 1 210 ? -6.506 2.013 -66.436 1.00 31.81 210 ARG A O 1
ATOM 1663 N N . SER A 1 211 ? -4.502 2.981 -66.745 1.00 32.03 211 SER A N 1
ATOM 1664 C CA . SER A 1 211 ? -4.028 2.174 -67.875 1.00 32.03 211 SER A CA 1
ATOM 1665 C C . SER A 1 211 ? -2.701 2.744 -68.355 1.00 32.03 211 SER A C 1
ATOM 1667 O O . SER A 1 211 ? -2.657 3.935 -68.637 1.00 32.03 211 SER A O 1
ATOM 1669 N N . TRP A 1 212 ? -1.662 1.915 -68.461 1.00 28.23 212 TRP A N 1
ATOM 1670 C CA . TRP A 1 212 ? -0.902 1.755 -69.705 1.00 28.23 212 TRP A CA 1
ATOM 1671 C C . TRP A 1 212 ? 0.135 0.631 -69.566 1.00 28.23 212 TRP A C 1
ATOM 1673 O O . TRP A 1 212 ? 0.883 0.537 -68.595 1.00 28.23 212 TRP A O 1
ATOM 1683 N N . THR A 1 213 ? 0.084 -0.260 -70.547 1.00 32.84 213 THR A N 1
ATOM 1684 C CA . THR A 1 213 ? 1.022 -1.326 -70.903 1.00 32.84 213 THR A CA 1
ATOM 1685 C C . THR A 1 213 ? 2.382 -0.741 -71.324 1.00 32.84 213 THR A C 1
ATOM 1687 O O . THR A 1 213 ? 2.413 0.360 -71.864 1.00 32.84 213 THR A O 1
ATOM 1690 N N . GLY A 1 214 ? 3.495 -1.446 -71.059 1.00 27.75 214 GLY A N 1
ATOM 1691 C CA . GLY A 1 214 ? 4.873 -1.012 -71.406 1.00 27.75 214 GLY A CA 1
ATOM 1692 C C . GLY A 1 214 ? 5.178 -1.066 -72.915 1.00 27.75 214 GLY A C 1
ATOM 1693 O O . GLY A 1 214 ? 4.230 -1.097 -73.694 1.00 27.75 214 GLY A O 1
ATOM 1694 N N . PRO A 1 215 ? 6.441 -1.212 -73.376 1.00 49.44 215 PRO A N 1
ATOM 1695 C CA . PRO A 1 215 ? 7.759 -0.893 -72.807 1.00 49.44 215 PRO A CA 1
ATOM 1696 C C . PRO A 1 215 ? 8.478 0.211 -73.643 1.00 49.44 215 PRO A C 1
ATOM 1698 O O . PRO A 1 215 ? 7.900 0.741 -74.584 1.00 49.44 215 PRO A O 1
ATOM 1701 N N . SER A 1 216 ? 9.769 0.463 -73.371 1.00 28.00 216 SER A N 1
ATOM 1702 C CA . SER A 1 216 ? 10.786 1.083 -74.260 1.00 28.00 216 SER A CA 1
ATOM 1703 C C . SER A 1 216 ? 11.172 2.570 -74.098 1.00 28.00 216 SER A C 1
ATOM 1705 O O . SER A 1 216 ? 10.359 3.465 -73.907 1.00 28.00 216 SER A O 1
ATOM 1707 N N . SER A 1 217 ? 12.480 2.773 -74.298 1.00 27.42 217 SER A N 1
ATOM 1708 C CA . SER A 1 217 ? 13.220 3.990 -74.667 1.00 27.42 217 SER A CA 1
ATOM 1709 C C . SER A 1 217 ? 13.538 5.076 -73.622 1.00 27.42 217 SER A C 1
ATOM 1711 O O . SER A 1 217 ? 12.696 5.768 -73.066 1.00 27.42 217 SER A O 1
ATOM 1713 N N . TRP A 1 218 ? 14.853 5.196 -73.419 1.00 26.98 218 TRP A N 1
ATOM 1714 C CA . TRP A 1 218 ? 15.668 6.394 -73.220 1.00 26.98 218 TRP A CA 1
ATOM 1715 C C . TRP A 1 218 ? 14.997 7.762 -73.435 1.00 26.98 218 TRP A C 1
ATOM 1717 O O . TRP A 1 218 ? 14.422 8.003 -74.490 1.00 26.98 218 TRP A O 1
ATOM 1727 N N . SER A 1 219 ? 15.300 8.737 -72.570 1.00 28.41 219 SER A N 1
ATOM 1728 C CA . SER A 1 219 ? 16.197 9.869 -72.899 1.00 28.41 219 SER A CA 1
ATOM 1729 C C . SER A 1 219 ? 16.196 10.974 -71.827 1.00 28.41 219 SER A C 1
ATOM 1731 O O . SER A 1 219 ? 15.342 11.039 -70.950 1.00 28.41 219 SER A O 1
ATOM 1733 N N . ARG A 1 220 ? 17.274 11.766 -71.866 1.00 33.34 220 ARG A N 1
ATOM 1734 C CA . ARG A 1 220 ? 17.671 12.868 -70.975 1.00 33.34 220 ARG A CA 1
ATOM 1735 C C . ARG A 1 220 ? 16.783 14.118 -71.135 1.00 33.34 220 ARG A C 1
ATOM 1737 O O . ARG A 1 220 ? 16.108 14.251 -72.144 1.00 33.34 220 ARG A O 1
ATOM 1744 N N . GLN A 1 221 ? 17.060 15.094 -70.254 1.00 31.81 221 GLN A N 1
ATOM 1745 C CA . GLN A 1 221 ? 16.759 16.545 -70.305 1.00 31.81 221 GLN A CA 1
ATOM 1746 C C . GLN A 1 221 ? 15.453 16.918 -69.576 1.00 31.81 221 GLN A C 1
ATOM 1748 O O . GLN A 1 221 ? 14.461 16.226 -69.711 1.00 31.81 221 GLN A O 1
ATOM 1753 N N . GLY A 1 222 ? 15.354 17.959 -68.749 1.00 30.84 222 GLY A N 1
ATOM 1754 C CA . GLY A 1 222 ? 16.269 19.034 -68.387 1.00 30.84 222 GLY A CA 1
ATOM 1755 C C . GLY A 1 222 ? 15.667 19.885 -67.251 1.00 30.84 222 GLY A C 1
ATOM 1756 O O . GLY A 1 222 ? 14.492 19.784 -66.919 1.00 30.84 222 GLY A O 1
ATOM 1757 N N . THR A 1 223 ? 16.545 20.681 -66.654 1.00 36.62 223 THR A N 1
ATOM 1758 C CA . THR A 1 223 ? 16.387 21.819 -65.727 1.00 36.62 223 THR A CA 1
ATOM 1759 C C . THR A 1 223 ? 15.191 22.756 -65.968 1.00 36.62 223 THR A C 1
ATOM 1761 O O . THR A 1 223 ? 14.916 23.045 -67.126 1.00 36.62 223 THR A O 1
ATOM 1764 N N . TRP A 1 224 ? 14.617 23.366 -64.914 1.00 29.73 224 TRP A N 1
ATOM 1765 C CA . TRP A 1 224 ? 14.769 24.808 -64.594 1.00 29.73 224 TRP A CA 1
ATOM 1766 C C . TRP A 1 224 ? 13.964 25.267 -63.358 1.00 29.73 224 TRP A C 1
ATOM 1768 O O . TRP A 1 224 ? 13.020 24.618 -62.922 1.00 29.73 224 TRP A O 1
ATOM 1778 N N . GLN A 1 225 ? 14.451 26.373 -62.791 1.00 36.53 225 GLN A N 1
ATOM 1779 C CA . GLN A 1 225 ? 14.138 27.043 -61.524 1.00 36.53 225 GLN A CA 1
ATOM 1780 C C . GLN A 1 225 ? 12.890 27.952 -61.563 1.00 36.53 225 GLN A C 1
ATOM 1782 O O . GLN A 1 225 ? 12.421 28.315 -62.638 1.00 36.53 225 GLN A O 1
ATOM 1787 N N . GLY A 1 226 ? 12.487 28.433 -60.376 1.00 37.56 226 GLY A N 1
ATOM 1788 C CA . GLY A 1 226 ? 11.714 29.669 -60.141 1.00 37.56 226 GLY A CA 1
ATOM 1789 C C . GLY A 1 226 ? 10.482 29.416 -59.262 1.00 37.56 226 GLY A C 1
ATOM 1790 O O . GLY A 1 226 ? 9.710 28.519 -59.580 1.00 37.56 226 GLY A O 1
ATOM 1791 N N . SER A 1 227 ? 10.240 30.093 -58.136 1.00 39.91 227 SER A N 1
ATOM 1792 C CA . SER A 1 227 ? 10.765 31.347 -57.566 1.00 39.91 227 SER A CA 1
ATOM 1793 C C . SER A 1 227 ? 10.852 31.255 -56.042 1.00 39.91 227 SER A C 1
ATOM 1795 O O . SER A 1 227 ? 10.130 30.410 -55.466 1.00 39.91 227 SER A O 1
#